Protein AF-A0A3M6W0C4-F1 (afdb_monomer)

Organism: Hortaea werneckii (NCBI:txid91943)

InterPro domains:
  IPR013906 Eukaryotic translation initiation factor 3 subunit J [MF_03009] (8-241)
  IPR013906 Eukaryotic translation initiation factor 3 subunit J [PF08597] (9-240)
  IPR013906 Eukaryotic translation initiation factor 3 subunit J [PTHR21681] (9-240)
  IPR023194 Eukaryotic translation initiation factor 3-like domain superfamily [G3DSA:1.10.246.60] (159-236)

Sequence (241 aa):
MAPSKAPTSWEEEESDSSEGSSPPAPAVAPRRRFEDEEEDEVLDDWENDEDSEEEREKAKKAADAKAKADAEAKANKKPKSQRIEDRIEENRRKKESLLEDDSEEEDEGTRRAKAKASEKESDLQHAEDLFAGIGINSNRGAKPVTVTDESDPTQAIDLSSLSVFKPQTPLQFQKLRETLVPLLTANSKKPQYALMMPELVKQLCKEMNSDQIKKVASTLTTLSNEKLKEEKSADKTNKKS

Solvent-accessible surface area (backbone atoms only — not comparable to full-atom values): 15593 Å² total; per-residue (Å²): 136,84,82,86,85,87,83,90,87,83,85,92,84,88,87,79,89,79,88,82,88,85,88,88,87,89,83,90,87,90,82,89,88,88,89,84,82,86,87,83,89,85,84,93,81,78,88,75,95,78,87,88,67,70,70,65,54,54,54,51,54,54,51,53,54,51,52,52,54,55,50,54,62,58,72,74,55,77,55,70,65,59,58,48,49,54,51,50,51,50,51,50,51,53,51,50,53,52,54,56,64,66,66,74,76,72,52,74,67,56,54,52,48,52,52,54,50,52,50,53,48,52,53,47,52,52,48,46,53,57,54,63,69,61,61,84,56,87,79,57,82,68,81,74,54,57,51,63,42,94,89,43,80,85,56,57,48,53,54,70,74,42,70,68,77,61,56,86,47,75,69,40,49,50,51,40,50,65,60,47,49,60,67,57,54,72,46,57,88,41,73,64,40,72,66,46,49,64,57,51,55,51,63,74,47,64,90,52,54,74,69,57,48,50,52,53,53,51,54,53,50,52,49,50,54,50,51,56,49,53,51,56,52,50,55,58,52,62,73,74,106

Foldseek 3Di:
DDDDDDDDDDDDDDDDDDDDDDDDDDDDDDDDDDDDDDDDDDDPPPPDPDDDDPVVVVVVVVVVVVVVVVVVVVVPDDDPVVVVVVVVVVVVVVVVVVVVVVPPDDDPVNVVVVVVVVVVVVVVVVVCVVVVVVDPPVPPDDDFPWDQDPVHNVPTDRPVPDPLVVDDDPVSVVVNCVVVVCVLCVCVVPPVSVVVVVVVVCVVCVPPDPVVVVVVVVVVVVVVVVVVVVVVVVVVVVVVD

Mean predicted aligned error: 23.21 Å

Secondary structure (DSSP, 8-state):
----------------------------------------------------SSHHHHHHHHHHHHHHHHHHHHHT---HHHHHHHHHHHHHHHHHHHHHHTTS---HHHHHHHHHHHHHHHHHHHHHHHHHHS---TT-SS---EEEETTEEEEEEEGGGSGGGS--SHHHHHHHHHHHHHHHHTTTTSHHHHHHHHHHHHHHHTTS-HHHHHHHHHHHHHHHHHHHHHHHHHHHHHTT-

Radius of gyration: 44.58 Å; Cα contacts (8 Å, |Δi|>4): 40; chains: 1; bounding box: 93×104×98 Å

pLDDT: mean 70.04, std 20.12, range [29.67, 97.44]

Structure (mmCIF, N/CA/C/O backbone):
data_AF-A0A3M6W0C4-F1
#
_entry.id   AF-A0A3M6W0C4-F1
#
loop_
_atom_site.group_PDB
_atom_site.id
_atom_site.type_symbol
_atom_site.label_atom_id
_atom_site.label_alt_id
_atom_site.label_comp_id
_atom_site.label_asym_id
_atom_site.label_entity_id
_atom_site.label_seq_id
_atom_site.pdbx_PDB_ins_code
_atom_site.Cartn_x
_atom_site.Cartn_y
_atom_site.Cartn_z
_atom_site.occupancy
_atom_site.B_iso_or_equiv
_atom_site.auth_seq_id
_atom_site.auth_comp_id
_atom_site.auth_asym_id
_atom_site.auth_atom_id
_atom_site.pdbx_PDB_model_num
ATOM 1 N N . MET A 1 1 ? -14.852 70.771 5.559 1.00 38.09 1 MET A N 1
ATOM 2 C CA . MET A 1 1 ? -15.127 70.693 7.005 1.00 38.09 1 MET A CA 1
ATOM 3 C C . MET A 1 1 ? -15.378 69.228 7.344 1.00 38.09 1 MET A C 1
ATOM 5 O O . MET A 1 1 ? -16.430 68.704 7.017 1.00 38.09 1 MET A O 1
ATOM 9 N N . ALA A 1 2 ? -14.350 68.545 7.853 1.00 47.53 2 ALA A N 1
ATOM 10 C CA . ALA A 1 2 ? -14.494 67.382 8.745 1.00 47.53 2 ALA A CA 1
ATOM 11 C C . ALA A 1 2 ? -14.926 67.922 10.150 1.00 47.53 2 ALA A C 1
ATOM 13 O O . ALA A 1 2 ? -14.982 69.157 10.242 1.00 47.53 2 ALA A O 1
ATOM 14 N N . PRO A 1 3 ? -15.157 67.140 11.242 1.00 53.00 3 PRO A N 1
ATOM 15 C CA . PRO A 1 3 ? -14.596 65.808 11.539 1.00 53.00 3 PRO A CA 1
ATOM 16 C C . PRO A 1 3 ? -15.423 64.837 12.441 1.00 53.00 3 PRO A C 1
ATOM 18 O O . PRO A 1 3 ? -16.510 65.146 12.911 1.00 53.00 3 PRO A O 1
ATOM 21 N N . SER A 1 4 ? -14.783 63.681 12.710 1.00 42.34 4 SER A N 1
ATOM 22 C CA . SER A 1 4 ? -14.664 62.924 13.989 1.00 42.34 4 SER A CA 1
ATOM 23 C C . SER A 1 4 ? -15.880 62.200 14.601 1.00 42.34 4 SER A C 1
ATOM 25 O O . SER A 1 4 ? -16.920 62.807 14.788 1.00 42.34 4 SER A O 1
ATOM 27 N N . LYS A 1 5 ? -15.845 60.875 14.848 1.00 45.50 5 LYS A N 1
ATOM 28 C CA . LYS A 1 5 ? -15.071 60.033 15.817 1.00 45.50 5 LYS A CA 1
ATOM 29 C C . LYS A 1 5 ? -15.872 59.812 17.123 1.00 45.50 5 LYS A C 1
ATOM 31 O O . LYS A 1 5 ? -16.331 60.773 17.722 1.00 45.50 5 LYS A O 1
ATOM 36 N N . ALA A 1 6 ? -16.059 58.536 17.491 1.00 51.94 6 ALA A N 1
ATOM 37 C CA . ALA A 1 6 ? -16.830 58.019 18.641 1.00 51.94 6 ALA A CA 1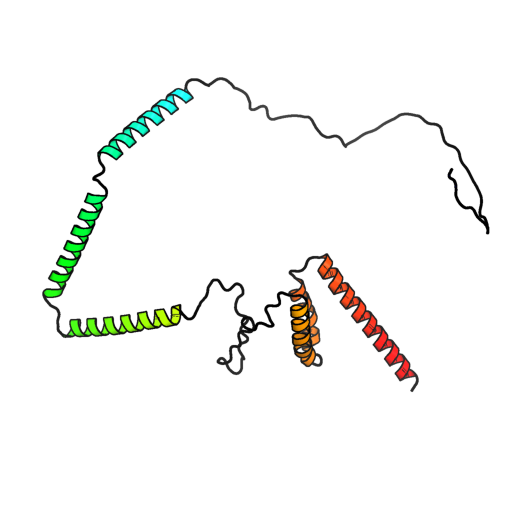
ATOM 38 C C . ALA A 1 6 ? -16.344 58.544 20.012 1.00 51.94 6 ALA A C 1
ATOM 40 O O . ALA A 1 6 ? -15.224 59.061 20.071 1.00 51.94 6 ALA A O 1
ATOM 41 N N . PRO A 1 7 ? -17.127 58.382 21.109 1.00 52.19 7 PRO A N 1
ATOM 42 C CA . PRO A 1 7 ? -16.770 57.339 22.099 1.00 52.19 7 PRO A CA 1
ATOM 43 C C . PRO A 1 7 ? -17.900 56.775 23.019 1.00 52.19 7 PRO A C 1
ATOM 45 O O . PRO A 1 7 ? -18.890 57.440 23.289 1.00 52.19 7 PRO A O 1
ATOM 48 N N . THR A 1 8 ? -17.637 55.562 23.537 1.00 42.94 8 THR A N 1
ATOM 49 C CA . THR A 1 8 ? -17.819 55.029 24.917 1.00 42.94 8 THR A CA 1
ATOM 50 C C . THR A 1 8 ? -19.173 55.074 25.665 1.00 42.94 8 THR A C 1
ATOM 52 O O . THR A 1 8 ? -19.745 56.137 25.876 1.00 42.94 8 THR A O 1
ATOM 55 N N . SER A 1 9 ? -19.603 53.917 26.197 1.00 34.12 9 SER A N 1
ATOM 56 C CA . SER A 1 9 ? -20.220 53.780 27.536 1.00 34.12 9 SER A CA 1
ATOM 57 C C . SER A 1 9 ? -20.309 52.298 27.948 1.00 34.12 9 SER A C 1
ATOM 59 O O . SER A 1 9 ? -20.707 51.491 27.104 1.00 34.12 9 SER A O 1
ATOM 61 N N . TRP A 1 10 ? -20.039 52.018 29.234 1.00 44.16 10 TRP A N 1
ATOM 62 C CA . TRP A 1 10 ? -20.142 50.752 30.002 1.00 44.16 10 TRP A CA 1
ATOM 63 C C . TRP A 1 10 ? -18.816 49.958 30.114 1.00 44.16 10 TRP A C 1
ATOM 65 O O . TRP A 1 10 ? -18.509 49.148 29.244 1.00 44.16 10 TRP A O 1
ATOM 75 N N . GLU A 1 11 ? -17.887 50.387 30.989 1.00 40.25 11 GLU A N 1
ATOM 76 C CA . GLU A 1 11 ? -17.719 49.988 32.426 1.00 40.25 11 GLU A CA 1
ATOM 77 C C . GLU A 1 11 ? -17.084 48.579 32.556 1.00 40.25 11 GLU A C 1
ATOM 79 O O . GLU A 1 11 ? -17.662 47.613 32.073 1.00 40.25 11 GLU A O 1
ATOM 84 N N . GLU A 1 12 ? -15.834 48.357 32.990 1.00 38.16 12 GLU A N 1
ATOM 85 C CA . GLU A 1 12 ? -15.079 48.775 34.199 1.00 38.16 12 GLU A CA 1
ATOM 86 C C . GLU A 1 12 ? -15.424 47.955 35.464 1.00 38.16 12 GLU A C 1
ATOM 88 O O . GLU A 1 12 ? -16.439 48.190 36.102 1.00 38.16 12 GLU A O 1
ATOM 93 N N . GLU A 1 13 ? -14.553 46.987 35.791 1.00 37.81 13 GLU A N 1
ATOM 94 C CA . GLU A 1 13 ? -14.168 46.528 37.147 1.00 37.81 13 GLU A CA 1
ATOM 95 C C . GLU A 1 13 ? -12.864 45.700 36.959 1.00 37.81 13 GLU A C 1
ATOM 97 O O . GLU A 1 13 ? -12.864 44.676 36.277 1.00 37.81 13 GLU A O 1
ATOM 102 N N . GLU A 1 14 ? -11.665 46.256 37.154 1.00 34.50 14 GLU A N 1
ATOM 103 C CA . GLU A 1 14 ? -10.941 46.494 38.418 1.00 34.50 14 GLU A CA 1
ATOM 104 C C . GLU A 1 14 ? -10.205 45.246 38.958 1.00 34.50 14 GLU A C 1
ATOM 106 O O . GLU A 1 14 ? -10.775 44.351 39.571 1.00 34.50 14 GLU A O 1
ATOM 111 N N . SER A 1 15 ? -8.885 45.215 38.746 1.00 29.67 15 SER A N 1
ATOM 112 C CA . SER A 1 15 ? -7.932 44.875 39.808 1.00 29.67 15 SER A CA 1
ATOM 113 C C . SER A 1 15 ? -6.609 45.570 39.505 1.00 29.67 15 SER A C 1
ATOM 115 O O . SER A 1 15 ? -5.882 45.226 38.573 1.00 29.67 15 SER A O 1
ATOM 117 N N . ASP A 1 16 ? -6.386 46.583 40.322 1.00 34.09 16 ASP A N 1
ATOM 118 C CA . ASP A 1 16 ? -5.333 47.581 40.360 1.00 34.09 16 ASP A CA 1
ATOM 119 C C . ASP A 1 16 ? -3.999 47.068 40.947 1.00 34.09 16 ASP A C 1
ATOM 121 O O . ASP A 1 16 ? -3.970 46.100 41.710 1.00 34.09 16 ASP A O 1
ATOM 125 N N . SER A 1 17 ? -2.942 47.832 40.640 1.00 35.22 17 SER A N 1
ATOM 126 C CA . SER A 1 17 ? -1.675 48.014 41.372 1.00 35.22 17 SER A CA 1
ATOM 127 C C . SER A 1 17 ? -0.606 46.902 41.355 1.00 35.22 17 SER A C 1
ATOM 129 O O . SER A 1 17 ? -0.876 45.738 41.622 1.00 35.22 17 SER A O 1
ATOM 131 N N . SER A 1 18 ? 0.683 47.188 41.128 1.00 33.16 18 SER A N 1
ATOM 132 C CA . SER A 1 18 ? 1.394 48.467 41.290 1.00 33.16 18 SER A CA 1
ATOM 133 C C . SER A 1 18 ? 2.672 48.582 40.438 1.00 33.16 18 SER A C 1
ATOM 135 O O . SER A 1 18 ? 3.450 47.636 40.291 1.00 33.16 18 SER A O 1
ATOM 137 N N . GLU A 1 19 ? 2.913 49.798 39.937 1.00 34.97 19 GLU A N 1
ATOM 138 C CA . GLU A 1 19 ? 4.225 50.357 39.586 1.00 34.97 19 GLU A CA 1
ATOM 139 C C . GLU A 1 19 ? 5.260 50.165 40.724 1.00 34.97 19 GLU A C 1
ATOM 141 O O . GLU A 1 19 ? 4.905 50.079 41.894 1.00 34.97 19 GLU A O 1
ATOM 146 N N . GLY A 1 20 ? 6.581 50.131 40.538 1.00 33.22 20 GLY A N 1
ATOM 147 C CA . GLY A 1 20 ? 7.456 50.455 39.420 1.00 33.22 20 GLY A CA 1
ATOM 148 C C . GLY A 1 20 ? 8.916 50.546 39.919 1.00 33.22 20 GLY A C 1
ATOM 149 O O . GLY A 1 20 ? 9.228 50.172 41.047 1.00 33.22 20 GLY A O 1
ATOM 150 N N . SER A 1 21 ? 9.775 51.140 39.084 1.00 32.78 21 SER A N 1
ATOM 151 C CA . SER A 1 21 ? 11.121 51.676 39.379 1.00 32.78 21 SER A CA 1
ATOM 152 C C . SER A 1 21 ? 12.354 50.758 39.218 1.00 32.78 21 SER A C 1
ATOM 154 O O . SER A 1 21 ? 12.588 49.806 39.951 1.00 32.78 21 SER A O 1
ATOM 156 N N . SER A 1 22 ? 13.209 51.150 38.268 1.00 37.94 22 SER A N 1
ATOM 157 C CA . SER A 1 22 ? 14.621 50.760 38.049 1.00 37.94 22 SER A CA 1
ATOM 158 C C . SER A 1 22 ? 15.533 51.938 38.484 1.00 37.94 22 SER A C 1
ATOM 160 O O . SER A 1 22 ? 14.978 53.028 38.654 1.00 37.94 22 SER A O 1
ATOM 162 N N . PRO A 1 23 ? 16.891 51.895 38.475 1.00 59.44 23 PRO A N 1
ATOM 163 C CA . PRO A 1 23 ? 17.920 50.886 38.822 1.00 59.44 23 PRO A CA 1
ATOM 164 C C . PRO A 1 23 ? 18.932 51.449 39.889 1.00 59.44 23 PRO A C 1
ATOM 166 O O . PRO A 1 23 ? 18.686 52.532 40.426 1.00 59.44 23 PRO A O 1
ATOM 169 N N . PRO A 1 24 ? 20.064 50.778 40.239 1.00 43.00 24 PRO A N 1
ATOM 170 C CA . PRO A 1 24 ? 21.354 51.111 39.585 1.00 43.00 24 PRO A CA 1
ATOM 171 C C . PRO A 1 24 ? 22.369 49.937 39.443 1.00 43.00 24 PRO A C 1
ATOM 173 O O . PRO A 1 24 ? 22.330 48.955 40.177 1.00 43.00 24 PRO A O 1
ATOM 176 N N . ALA A 1 25 ? 23.324 50.072 38.512 1.00 44.56 25 ALA A N 1
ATOM 177 C CA . ALA A 1 25 ? 24.571 49.277 38.392 1.00 44.56 25 ALA A CA 1
ATOM 178 C C . ALA A 1 25 ? 25.780 50.115 38.914 1.00 44.56 25 ALA A C 1
ATOM 180 O O . ALA A 1 25 ? 25.524 51.272 39.262 1.00 44.56 25 ALA A O 1
ATOM 181 N N . PRO A 1 26 ? 27.081 49.693 38.909 1.00 62.03 26 PRO A N 1
ATOM 182 C CA . PRO A 1 26 ? 27.733 48.415 38.525 1.00 62.03 26 PRO A CA 1
ATOM 183 C C . PRO A 1 26 ? 28.894 47.935 39.468 1.00 62.03 26 PRO A C 1
ATOM 185 O O . PRO A 1 26 ? 29.380 48.702 40.291 1.00 62.03 26 PRO A O 1
ATOM 188 N N . ALA A 1 27 ? 29.432 46.709 39.281 1.00 40.62 27 ALA A N 1
ATOM 189 C CA . ALA A 1 27 ? 30.844 46.356 39.586 1.00 40.62 27 ALA A CA 1
ATOM 190 C C . ALA A 1 27 ? 31.321 45.021 38.933 1.00 40.62 27 ALA A C 1
ATOM 192 O O . ALA A 1 27 ? 31.017 43.932 39.407 1.00 40.62 27 ALA A O 1
ATOM 193 N N . VAL A 1 28 ? 32.053 45.154 37.814 1.00 44.34 28 VAL A N 1
ATOM 194 C CA . VAL A 1 28 ? 33.315 44.488 37.361 1.00 44.34 28 VAL A CA 1
ATOM 195 C C . VAL A 1 28 ? 33.943 43.487 38.373 1.00 44.34 28 VAL A C 1
ATOM 197 O O . VAL A 1 28 ? 34.086 43.861 39.528 1.00 44.34 28 VAL A O 1
ATOM 200 N N . ALA A 1 29 ? 34.470 42.274 38.106 1.00 47.44 29 ALA A N 1
ATOM 201 C CA . ALA A 1 29 ? 34.779 41.397 36.950 1.00 47.44 29 ALA A CA 1
ATOM 202 C C . ALA A 1 29 ? 35.344 40.036 37.513 1.00 47.44 29 ALA A C 1
ATOM 204 O O . ALA A 1 29 ? 35.228 39.814 38.716 1.00 47.44 29 ALA A O 1
ATOM 205 N N . PRO A 1 30 ? 36.145 39.205 36.798 1.00 60.41 30 PRO A N 1
ATOM 206 C CA . PRO A 1 30 ? 35.871 38.360 35.618 1.00 60.41 30 PRO A CA 1
ATOM 207 C C . PRO A 1 30 ? 36.283 36.868 35.798 1.00 60.41 30 PRO A C 1
ATOM 209 O O . PRO A 1 30 ? 37.038 36.544 36.714 1.00 60.41 30 PRO A O 1
ATOM 212 N N . ARG A 1 31 ? 35.890 35.995 34.840 1.00 46.16 31 ARG A N 1
ATOM 213 C CA . ARG A 1 31 ? 36.673 34.888 34.192 1.00 46.16 31 ARG A CA 1
ATOM 214 C C . ARG A 1 31 ? 35.722 33.972 33.368 1.00 46.16 31 ARG A C 1
ATOM 216 O O . ARG A 1 31 ? 34.912 33.291 33.975 1.00 46.16 31 ARG A O 1
ATOM 223 N N . ARG A 1 32 ? 35.601 34.103 32.026 1.00 49.00 32 ARG A N 1
ATOM 224 C CA . ARG A 1 32 ? 36.424 33.541 30.900 1.00 49.00 32 ARG A CA 1
ATOM 225 C C . ARG A 1 32 ? 36.294 32.000 30.785 1.00 49.00 32 ARG A C 1
ATOM 227 O O . ARG A 1 32 ? 36.562 31.357 31.787 1.00 49.00 32 ARG A O 1
ATOM 234 N N . ARG A 1 33 ? 35.977 31.310 29.668 1.00 40.97 33 ARG A N 1
ATOM 235 C CA . ARG A 1 33 ? 35.937 31.500 28.183 1.00 40.97 33 ARG A CA 1
ATOM 236 C C . ARG A 1 33 ? 35.022 30.376 27.584 1.00 40.97 33 ARG A C 1
ATOM 238 O O . ARG A 1 33 ? 34.751 29.446 28.333 1.00 40.97 33 ARG A O 1
ATOM 245 N N . PHE A 1 34 ? 34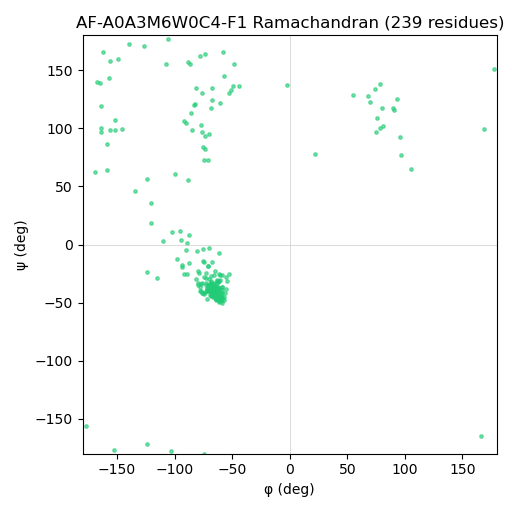.502 30.316 26.349 1.00 37.50 34 PHE A N 1
ATOM 246 C CA . PHE A 1 34 ? 35.030 30.554 24.992 1.00 37.50 34 PHE A CA 1
ATOM 247 C C . PHE A 1 34 ? 33.844 30.719 24.015 1.00 37.50 34 PHE A C 1
ATOM 249 O O . PHE A 1 34 ? 33.074 29.779 23.850 1.00 37.50 34 PHE A O 1
ATOM 256 N N . GLU A 1 35 ? 33.738 31.872 23.363 1.00 42.66 35 GLU A N 1
ATOM 257 C CA . GLU A 1 35 ? 33.010 32.078 22.106 1.00 42.66 35 GLU A CA 1
ATOM 258 C C . GLU A 1 35 ? 33.669 33.305 21.474 1.00 42.66 35 GLU A C 1
ATOM 260 O O . GLU A 1 35 ? 33.482 34.414 21.969 1.00 42.66 35 GLU A O 1
ATOM 265 N N . ASP A 1 36 ? 34.584 33.070 20.536 1.00 36.22 36 ASP A N 1
ATOM 266 C CA . ASP A 1 36 ? 34.922 34.009 19.467 1.00 36.22 36 ASP A CA 1
ATOM 267 C C . ASP A 1 36 ? 35.706 33.260 18.389 1.00 36.22 36 ASP A C 1
ATOM 269 O O . ASP A 1 36 ? 36.519 32.378 18.679 1.00 36.22 36 ASP A O 1
ATOM 273 N N . GLU A 1 37 ? 35.355 33.591 17.165 1.00 45.09 37 GLU A N 1
ATOM 274 C CA . GLU A 1 37 ? 35.812 33.048 15.901 1.00 45.09 37 GLU A CA 1
ATOM 275 C C . GLU A 1 37 ? 37.067 33.821 15.448 1.00 45.09 37 GLU A C 1
ATOM 277 O O . GLU A 1 37 ? 37.258 34.970 15.829 1.00 45.09 37 GLU A O 1
ATOM 282 N N . GLU A 1 38 ? 37.869 33.174 14.602 1.00 44.88 38 GLU A N 1
ATOM 283 C CA . GLU A 1 38 ? 38.997 33.717 13.822 1.00 44.88 38 GLU A CA 1
ATOM 284 C C . GLU A 1 38 ? 40.363 33.966 14.506 1.00 44.88 38 GLU A C 1
ATOM 286 O O . GLU A 1 38 ? 40.483 34.480 15.612 1.00 44.88 38 GLU A O 1
ATOM 291 N N . GLU A 1 39 ? 41.393 33.582 13.734 1.00 41.16 39 GLU A N 1
ATOM 292 C CA . GLU A 1 39 ? 42.842 33.794 13.900 1.00 41.16 39 GLU A CA 1
ATOM 293 C C . GLU A 1 39 ? 43.552 32.934 14.969 1.00 41.16 39 GLU A C 1
ATOM 295 O O . GLU A 1 39 ? 43.567 33.231 16.160 1.00 41.16 39 GLU A O 1
ATOM 300 N N . ASP A 1 40 ? 44.175 31.821 14.554 1.00 40.00 40 ASP A N 1
ATOM 301 C CA . ASP A 1 40 ? 45.556 31.877 14.048 1.00 40.00 40 ASP A CA 1
ATOM 302 C C . ASP A 1 40 ? 46.139 30.493 13.679 1.00 40.00 40 ASP A C 1
ATOM 304 O O . ASP A 1 40 ? 45.853 29.468 14.299 1.00 40.00 40 ASP A O 1
ATOM 308 N N . GLU A 1 41 ? 47.052 30.554 12.707 1.00 42.03 41 GLU A N 1
ATOM 309 C CA . GLU A 1 41 ? 48.295 29.775 12.619 1.00 42.03 41 GLU A CA 1
ATOM 310 C C . GLU A 1 41 ? 48.369 28.386 11.920 1.00 42.03 41 GLU A C 1
ATOM 312 O O . GLU A 1 41 ? 47.902 27.348 12.386 1.00 42.03 41 GLU A O 1
ATOM 317 N N . VAL A 1 42 ? 49.201 28.412 10.863 1.00 43.44 42 VAL A N 1
ATOM 318 C CA . VAL A 1 42 ? 50.109 27.375 10.325 1.00 43.44 42 VAL A CA 1
ATOM 319 C C . VAL A 1 42 ? 49.613 26.492 9.168 1.00 43.44 42 VAL A C 1
ATOM 321 O O . VAL A 1 42 ? 49.179 25.358 9.357 1.00 43.44 42 VAL A O 1
ATOM 324 N N . LEU A 1 43 ? 49.905 26.934 7.937 1.00 38.47 43 LEU A N 1
ATOM 325 C CA . LEU A 1 43 ? 50.903 26.209 7.139 1.00 38.47 43 LEU A CA 1
ATOM 326 C C . LEU A 1 43 ? 51.707 27.171 6.251 1.00 38.47 43 LEU A C 1
ATOM 328 O O . LEU A 1 43 ? 51.272 27.606 5.188 1.00 38.47 43 LEU A O 1
ATOM 332 N N . ASP A 1 44 ? 52.892 27.480 6.756 1.00 48.56 44 ASP A N 1
ATOM 333 C CA . ASP A 1 44 ? 54.024 28.080 6.065 1.00 48.56 44 ASP A CA 1
ATOM 334 C C . ASP A 1 44 ? 54.669 27.018 5.145 1.00 48.56 44 ASP A C 1
ATOM 336 O O . ASP A 1 44 ? 55.594 26.316 5.542 1.00 48.56 44 ASP A O 1
ATOM 340 N N . ASP A 1 45 ? 54.104 26.827 3.947 1.00 47.84 45 ASP A N 1
ATOM 341 C CA . ASP A 1 45 ? 54.722 26.082 2.827 1.00 47.84 45 ASP A CA 1
ATOM 342 C C . ASP A 1 45 ? 54.559 26.878 1.518 1.00 47.84 45 ASP A C 1
ATOM 344 O O . ASP A 1 45 ? 54.111 26.388 0.483 1.00 47.84 45 ASP A O 1
ATOM 348 N N . TRP A 1 46 ? 54.851 28.176 1.616 1.00 55.28 46 TRP A N 1
ATOM 349 C CA . TRP A 1 46 ? 55.011 29.107 0.495 1.00 55.28 46 TRP A CA 1
ATOM 350 C C . TRP A 1 46 ? 56.425 29.713 0.517 1.00 55.28 46 TRP A C 1
ATOM 352 O O . TRP A 1 46 ? 56.634 30.873 0.162 1.00 55.28 46 TRP A O 1
ATOM 362 N N . GLU A 1 47 ? 57.426 28.919 0.917 1.00 45.97 47 GLU A N 1
ATOM 363 C CA . GLU A 1 47 ? 58.798 29.194 0.499 1.00 45.97 47 GLU A CA 1
ATOM 364 C C . GLU A 1 47 ? 58.909 28.936 -1.013 1.00 45.97 47 GLU A C 1
ATOM 366 O O . GLU A 1 47 ? 58.797 27.806 -1.486 1.00 45.97 47 GLU A O 1
ATOM 371 N N . ASN A 1 48 ? 59.219 30.016 -1.734 1.00 38.78 48 ASN A N 1
ATOM 372 C CA . ASN A 1 48 ? 59.879 30.058 -3.041 1.00 38.78 48 ASN A CA 1
ATOM 373 C C . ASN A 1 48 ? 59.014 30.371 -4.276 1.00 38.78 48 ASN A C 1
ATOM 375 O O . ASN A 1 48 ? 58.908 29.604 -5.233 1.00 38.78 48 ASN A O 1
ATOM 379 N N . ASP A 1 49 ? 58.488 31.593 -4.280 1.00 47.22 49 ASP A N 1
ATOM 380 C CA . ASP A 1 49 ? 58.157 32.362 -5.480 1.00 47.22 49 ASP A CA 1
ATOM 381 C C . ASP A 1 49 ? 59.450 32.834 -6.189 1.00 47.22 49 ASP A C 1
ATOM 383 O O . ASP A 1 49 ? 59.823 34.002 -6.100 1.00 47.22 49 ASP A O 1
ATOM 387 N N . GLU A 1 50 ? 60.177 31.918 -6.850 1.00 42.66 50 GLU A N 1
ATOM 388 C CA . GLU A 1 50 ? 61.283 32.284 -7.757 1.00 42.66 50 GLU A CA 1
ATOM 389 C C . GLU A 1 50 ? 61.639 31.180 -8.785 1.00 42.66 50 GLU A C 1
ATOM 391 O O . GLU A 1 50 ? 62.742 30.644 -8.771 1.00 42.66 50 GLU A O 1
ATOM 396 N N . ASP A 1 51 ? 60.729 30.823 -9.710 1.00 45.09 51 ASP A N 1
ATOM 397 C CA . ASP A 1 51 ? 61.134 30.209 -10.999 1.00 45.09 51 ASP A CA 1
ATOM 398 C C . ASP A 1 51 ? 60.054 30.343 -12.104 1.00 45.09 51 ASP A C 1
ATOM 400 O O . ASP A 1 51 ? 59.191 29.483 -12.287 1.00 45.09 51 ASP A O 1
ATOM 404 N N . SER A 1 52 ? 60.054 31.460 -12.845 1.00 53.53 52 SER A N 1
ATOM 405 C CA . SER A 1 52 ? 59.021 31.784 -13.856 1.00 53.53 52 SER A CA 1
ATOM 406 C C . SER A 1 52 ? 59.553 31.983 -15.290 1.00 53.53 52 SER A C 1
ATOM 408 O O . SER A 1 52 ? 58.830 32.527 -16.135 1.00 53.53 52 SER A O 1
ATOM 410 N N . GLU A 1 53 ? 60.757 31.521 -15.643 1.00 50.09 53 GLU A N 1
ATOM 411 C CA . GLU A 1 53 ? 61.274 31.726 -17.015 1.00 50.09 53 GLU A CA 1
ATOM 412 C C . GLU A 1 53 ? 61.692 30.460 -17.784 1.00 50.09 53 GLU A C 1
ATOM 414 O O . GLU A 1 53 ? 61.567 30.443 -19.011 1.00 50.09 53 GLU A O 1
ATOM 419 N N . GLU A 1 54 ? 62.032 29.341 -17.132 1.00 54.72 54 GLU A N 1
ATOM 420 C CA . GLU A 1 54 ? 62.482 28.133 -17.855 1.00 54.72 54 GLU A CA 1
ATOM 421 C C . GLU A 1 54 ? 61.365 27.123 -18.210 1.00 54.72 54 GLU A C 1
ATOM 423 O O . GLU A 1 54 ? 61.456 26.400 -19.212 1.00 54.72 54 GLU A O 1
ATOM 428 N N . GLU A 1 55 ? 60.255 27.103 -17.469 1.00 52.81 55 GLU A N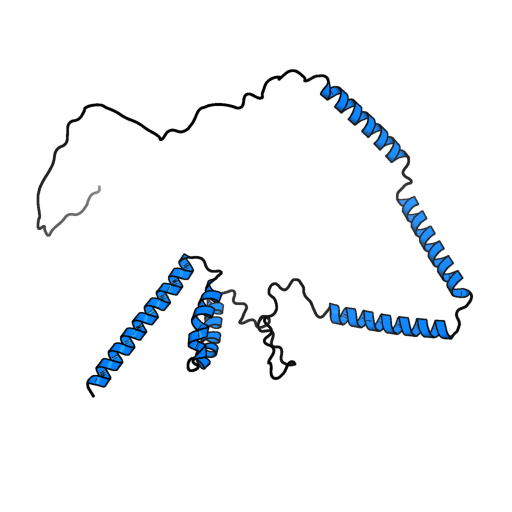 1
ATOM 429 C CA . GLU A 1 55 ? 59.108 26.206 -17.718 1.00 52.81 55 GLU A CA 1
ATOM 430 C C . GLU A 1 55 ? 58.265 26.638 -18.940 1.00 52.81 55 GLU A C 1
ATOM 432 O O . GLU A 1 55 ? 57.689 25.811 -19.660 1.00 52.81 55 GLU A O 1
ATOM 437 N N . ARG A 1 56 ? 58.248 27.938 -19.274 1.00 52.69 56 ARG A N 1
ATOM 438 C CA . ARG A 1 56 ? 57.469 28.468 -20.412 1.00 52.69 56 ARG A CA 1
ATOM 439 C C . ARG A 1 56 ? 58.142 28.224 -21.768 1.00 52.69 56 ARG A C 1
ATOM 441 O O . ARG A 1 56 ? 57.452 28.152 -22.789 1.00 52.69 56 ARG A O 1
ATOM 448 N N . GLU A 1 57 ? 59.465 28.057 -21.800 1.00 54.75 57 GLU A N 1
ATOM 449 C CA . GLU A 1 57 ? 60.206 27.703 -23.018 1.00 54.75 57 GLU A CA 1
ATOM 450 C C . GLU A 1 57 ? 60.073 26.218 -23.387 1.00 54.75 57 GLU A C 1
ATOM 452 O O . GLU A 1 57 ? 59.885 25.886 -24.565 1.00 54.75 57 GLU A O 1
ATOM 457 N N . LYS A 1 58 ? 60.109 25.311 -22.402 1.00 58.12 58 LYS A N 1
ATOM 458 C CA . LYS A 1 58 ? 59.936 23.866 -22.637 1.00 58.12 58 LYS A CA 1
ATOM 459 C C . LYS A 1 58 ? 58.512 23.534 -23.100 1.00 58.12 58 LYS A C 1
ATOM 461 O O . LYS A 1 58 ? 58.345 22.736 -24.026 1.00 58.12 58 LYS A O 1
ATOM 466 N N . ALA A 1 59 ? 57.501 24.230 -22.575 1.00 58.41 59 ALA A N 1
ATOM 467 C CA . ALA A 1 59 ? 56.114 24.092 -23.024 1.00 58.41 59 ALA A CA 1
ATOM 468 C C . ALA A 1 59 ? 55.898 24.555 -24.483 1.00 58.41 59 ALA A C 1
ATOM 470 O O . ALA A 1 59 ? 55.168 23.911 -25.240 1.00 58.41 59 ALA A O 1
ATOM 471 N N . LYS A 1 60 ? 56.575 25.625 -24.927 1.00 59.81 60 LYS A N 1
ATOM 472 C CA . LYS A 1 60 ? 56.487 26.108 -26.320 1.00 59.81 60 LYS A CA 1
ATOM 473 C C . LYS A 1 60 ? 57.198 25.182 -27.313 1.00 59.81 60 LYS A C 1
ATOM 475 O O . LYS A 1 60 ? 56.673 24.953 -28.402 1.00 59.81 60 LYS A O 1
ATOM 480 N N . LYS A 1 61 ? 58.339 24.589 -26.938 1.00 60.22 61 LYS A N 1
ATOM 481 C CA . LYS A 1 61 ? 59.057 23.611 -27.783 1.00 60.22 61 LYS A CA 1
ATOM 482 C C . LYS A 1 61 ? 58.308 22.276 -27.905 1.00 60.22 61 LYS A C 1
ATOM 484 O O . LYS A 1 61 ? 58.292 21.690 -28.986 1.00 60.22 61 LYS A O 1
ATOM 489 N N . ALA A 1 62 ? 57.616 21.831 -26.853 1.00 56.75 62 ALA A N 1
ATOM 490 C CA . ALA A 1 62 ? 56.762 20.639 -26.910 1.00 56.75 62 ALA A CA 1
ATOM 491 C C . ALA A 1 62 ? 55.493 20.852 -27.762 1.00 56.75 62 ALA A C 1
ATOM 493 O O . ALA A 1 62 ? 55.061 19.942 -28.473 1.00 56.75 62 ALA A O 1
ATOM 494 N N . ALA A 1 63 ? 54.922 22.062 -27.746 1.00 58.94 63 ALA A N 1
ATOM 495 C CA . ALA A 1 63 ? 53.774 22.411 -28.582 1.00 58.94 63 ALA A CA 1
ATOM 496 C C . ALA A 1 63 ? 54.136 22.502 -30.078 1.00 58.94 63 ALA A C 1
ATOM 498 O O . ALA A 1 63 ? 53.384 22.000 -30.915 1.00 58.94 63 ALA A O 1
ATOM 499 N N . ASP A 1 64 ? 55.300 23.065 -30.422 1.00 58.53 64 ASP A N 1
ATOM 500 C CA . ASP A 1 64 ? 55.740 23.194 -31.822 1.00 58.53 64 ASP A CA 1
ATOM 501 C C . ASP A 1 64 ? 56.163 21.842 -32.438 1.00 58.53 64 ASP A C 1
ATOM 503 O O . ASP A 1 64 ? 55.896 21.566 -33.609 1.00 58.53 64 ASP A O 1
ATOM 507 N N . ALA A 1 65 ? 56.731 20.933 -31.635 1.00 58.81 65 ALA A N 1
ATOM 508 C CA . ALA A 1 65 ? 57.035 19.567 -32.071 1.00 58.81 65 ALA A CA 1
ATOM 509 C C . ALA A 1 65 ? 55.763 18.742 -32.345 1.00 58.81 65 ALA A C 1
ATOM 511 O O . ALA A 1 65 ? 55.692 18.008 -33.333 1.00 58.81 65 ALA A O 1
ATOM 512 N N . LYS A 1 66 ? 54.721 18.904 -31.518 1.00 60.22 66 LYS A N 1
ATOM 513 C CA . LYS A 1 66 ? 53.429 18.233 -31.723 1.00 60.22 66 LYS A CA 1
ATOM 514 C C . LYS A 1 66 ? 52.678 18.802 -32.932 1.00 60.22 66 LYS A C 1
ATOM 516 O O . LYS A 1 66 ? 52.084 18.043 -33.691 1.00 60.22 66 LYS A O 1
ATOM 521 N N . ALA A 1 67 ? 52.785 20.110 -33.175 1.00 59.66 67 ALA A N 1
ATOM 522 C CA . ALA A 1 67 ? 52.194 20.759 -34.344 1.00 59.66 67 ALA A CA 1
ATOM 523 C C . ALA A 1 67 ? 52.840 20.313 -35.671 1.00 59.66 67 ALA A C 1
ATOM 525 O O . ALA A 1 67 ? 52.128 20.115 -36.657 1.00 59.66 67 ALA A O 1
ATOM 526 N N . LYS A 1 68 ? 54.161 20.089 -35.697 1.00 60.22 68 LYS A N 1
ATOM 527 C CA . LYS A 1 68 ? 54.861 19.557 -36.882 1.00 60.22 68 LYS A CA 1
ATOM 528 C C . LYS A 1 68 ? 54.547 18.078 -37.130 1.00 60.22 68 LYS A C 1
ATOM 530 O O . LYS A 1 68 ? 54.287 17.705 -38.272 1.00 60.22 68 LYS A O 1
ATOM 535 N N . ALA A 1 69 ? 54.429 17.269 -36.075 1.00 57.81 69 ALA A N 1
ATOM 536 C CA . ALA A 1 69 ? 54.007 15.870 -36.189 1.00 57.81 69 ALA A CA 1
ATOM 537 C C . ALA A 1 69 ? 52.550 15.720 -36.685 1.00 57.81 69 ALA A C 1
ATOM 539 O O . ALA A 1 69 ? 52.254 14.863 -37.519 1.00 57.81 69 ALA A O 1
ATOM 540 N N . ASP A 1 70 ? 51.636 16.589 -36.240 1.00 55.47 70 ASP A N 1
ATOM 541 C CA . ASP A 1 70 ? 50.246 16.603 -36.717 1.00 55.47 70 ASP A CA 1
ATOM 542 C C . ASP A 1 70 ? 50.097 17.151 -38.149 1.00 55.47 70 ASP A C 1
ATOM 544 O O . ASP A 1 70 ? 49.130 16.814 -38.842 1.00 55.47 70 ASP A O 1
ATOM 548 N N . ALA A 1 71 ? 51.038 17.976 -38.621 1.00 57.16 71 ALA A N 1
ATOM 549 C CA . ALA A 1 71 ? 51.073 18.459 -40.001 1.00 57.16 71 ALA A CA 1
ATOM 550 C C . ALA A 1 71 ? 51.540 17.361 -40.975 1.00 57.16 71 ALA A C 1
ATOM 552 O O . ALA A 1 71 ? 50.899 17.137 -42.005 1.00 57.16 71 ALA A O 1
ATOM 553 N N . GLU A 1 72 ? 52.572 16.596 -40.613 1.00 55.25 72 GLU A N 1
ATOM 554 C CA . GLU A 1 72 ? 53.045 15.453 -41.409 1.00 55.25 72 GLU A CA 1
ATOM 555 C C . GLU A 1 72 ? 52.035 14.288 -41.412 1.00 55.25 72 GLU A C 1
ATOM 557 O O . GLU A 1 72 ? 51.802 13.655 -42.447 1.00 55.25 72 GLU A O 1
ATOM 562 N N . ALA A 1 73 ? 51.317 14.065 -40.304 1.00 55.69 73 ALA A N 1
ATOM 563 C CA . ALA A 1 73 ? 50.249 13.062 -40.221 1.00 55.69 73 ALA A CA 1
ATOM 564 C C . ALA A 1 73 ? 48.980 13.429 -41.020 1.00 55.69 73 ALA A C 1
ATOM 566 O O . ALA A 1 73 ? 48.151 12.558 -41.311 1.00 55.69 73 ALA A O 1
ATOM 567 N N . LYS A 1 74 ? 48.795 14.706 -41.374 1.00 58.03 74 LYS A N 1
ATOM 568 C CA . LYS A 1 74 ? 47.704 15.170 -42.250 1.00 58.03 74 LYS A CA 1
ATOM 569 C C . LYS A 1 74 ? 48.094 15.148 -43.728 1.00 58.03 74 LYS A C 1
ATOM 571 O O . LYS A 1 74 ? 47.205 14.961 -44.554 1.00 58.03 74 LYS A O 1
ATOM 576 N N . ALA A 1 75 ? 49.383 15.249 -44.053 1.00 55.88 75 ALA A N 1
ATOM 577 C CA . ALA A 1 75 ? 49.884 15.153 -45.425 1.00 55.88 75 ALA A CA 1
ATOM 578 C C . ALA A 1 75 ? 49.847 13.715 -45.990 1.00 55.88 75 ALA A C 1
ATOM 580 O O . ALA A 1 75 ? 49.637 13.536 -47.184 1.00 55.88 75 ALA A O 1
ATOM 581 N N . ASN A 1 76 ? 49.959 12.685 -45.139 1.00 57.41 76 ASN A N 1
ATOM 582 C CA . ASN A 1 76 ? 49.997 11.271 -45.556 1.00 57.41 76 ASN A CA 1
ATOM 583 C C . ASN A 1 76 ? 48.645 10.523 -45.515 1.00 57.41 76 ASN A C 1
ATOM 585 O O . ASN A 1 76 ? 48.598 9.296 -45.636 1.00 57.41 76 ASN A O 1
ATOM 589 N N . LYS A 1 77 ? 47.512 11.217 -45.348 1.00 63.91 77 LYS A N 1
ATOM 590 C CA . LYS A 1 77 ? 46.187 10.572 -45.345 1.00 63.91 77 LYS A CA 1
ATOM 591 C C . LYS A 1 77 ? 45.592 10.572 -46.752 1.00 63.91 77 LYS A C 1
ATOM 593 O O . LYS A 1 77 ? 45.090 11.596 -47.205 1.00 63.91 77 LYS A O 1
ATOM 598 N N . LYS A 1 78 ? 45.573 9.397 -47.400 1.00 65.19 78 LYS A N 1
ATOM 599 C CA . LYS A 1 78 ? 44.741 9.137 -48.592 1.00 65.19 78 LYS A CA 1
ATOM 600 C C . LYS A 1 78 ? 43.325 9.712 -48.374 1.00 65.19 78 LYS A C 1
ATOM 602 O O . LYS A 1 78 ? 42.785 9.544 -47.269 1.00 65.19 78 LYS A O 1
ATOM 607 N N . PRO A 1 79 ? 42.720 10.389 -49.370 1.00 74.81 79 PRO A N 1
ATOM 608 C CA . PRO A 1 79 ? 41.413 11.020 -49.221 1.00 74.81 79 PRO A CA 1
ATOM 609 C C . PRO A 1 79 ? 40.359 9.989 -48.804 1.00 74.81 79 PRO A C 1
ATOM 611 O O . PRO A 1 79 ? 40.407 8.823 -49.198 1.00 74.81 79 PRO A O 1
ATOM 614 N N . LYS A 1 80 ? 39.395 10.414 -47.977 1.00 63.12 80 LYS A N 1
ATOM 615 C CA . LYS A 1 80 ? 38.355 9.531 -47.417 1.00 63.12 80 LYS A CA 1
ATOM 616 C C . LYS A 1 80 ? 37.584 8.764 -48.501 1.00 63.12 80 LYS A C 1
ATOM 618 O O . LYS A 1 80 ? 37.193 7.635 -48.243 1.00 63.12 80 LYS A O 1
ATOM 623 N N . SER A 1 81 ? 37.421 9.344 -49.691 1.00 68.88 81 SER A N 1
ATOM 624 C CA . SER A 1 81 ? 36.804 8.698 -50.856 1.00 68.88 81 SER A CA 1
ATOM 625 C C . SER A 1 81 ? 37.569 7.455 -51.314 1.00 68.88 81 SER A C 1
ATOM 627 O O . SER A 1 81 ? 36.972 6.391 -51.399 1.00 68.88 81 SER A O 1
ATOM 629 N N . GLN A 1 82 ? 38.890 7.546 -51.485 1.00 75.12 82 GLN A N 1
ATOM 630 C CA . GLN A 1 82 ? 39.722 6.406 -51.895 1.00 75.12 82 GLN A CA 1
ATOM 631 C C . GLN A 1 82 ? 39.711 5.283 -50.851 1.00 75.12 82 GLN A C 1
ATOM 633 O O . GLN A 1 82 ? 39.660 4.116 -51.200 1.00 75.12 82 GLN A O 1
ATOM 638 N N . ARG A 1 83 ? 39.663 5.615 -49.552 1.00 71.56 83 ARG A N 1
ATOM 639 C CA . ARG A 1 83 ? 39.556 4.598 -48.485 1.00 71.56 83 ARG A CA 1
ATOM 640 C C . ARG A 1 83 ? 38.211 3.871 -48.473 1.00 71.56 83 ARG A C 1
ATOM 642 O O . ARG A 1 83 ? 38.143 2.733 -48.019 1.00 71.56 83 ARG A O 1
ATOM 649 N N . ILE A 1 84 ? 37.138 4.549 -48.876 1.00 72.94 84 ILE A N 1
ATOM 650 C CA . ILE A 1 84 ? 35.802 3.954 -48.971 1.00 72.94 84 ILE A CA 1
ATOM 651 C C . ILE A 1 84 ? 35.735 3.062 -50.210 1.00 72.94 84 ILE A C 1
ATOM 653 O O . ILE A 1 84 ? 35.231 1.951 -50.116 1.00 72.94 84 ILE A O 1
ATOM 657 N N . GLU A 1 85 ? 36.294 3.513 -51.329 1.00 79.44 85 GLU A N 1
ATOM 658 C CA . GLU A 1 85 ? 36.331 2.763 -52.583 1.00 79.44 85 GLU A CA 1
ATOM 659 C C . GLU A 1 85 ? 37.207 1.509 -52.472 1.00 79.44 85 GLU A C 1
ATOM 661 O O . GLU A 1 85 ? 36.721 0.423 -52.767 1.00 79.44 85 GLU A O 1
ATOM 666 N N . ASP A 1 86 ? 38.405 1.615 -51.882 1.00 75.94 86 ASP A N 1
ATOM 667 C CA . ASP A 1 86 ? 39.267 0.465 -51.566 1.00 75.94 86 ASP A CA 1
ATOM 668 C C . ASP A 1 86 ? 38.530 -0.565 -50.689 1.00 75.94 86 ASP A C 1
ATOM 670 O O . ASP A 1 86 ? 38.605 -1.769 -50.924 1.00 75.94 86 ASP A O 1
ATOM 674 N N . ARG A 1 87 ? 37.760 -0.098 -49.695 1.00 80.69 87 ARG A N 1
ATOM 675 C CA . ARG A 1 87 ? 36.985 -0.973 -48.803 1.00 80.69 87 ARG A CA 1
ATOM 676 C C . ARG A 1 87 ? 35.789 -1.617 -49.503 1.00 80.69 87 ARG A C 1
ATOM 678 O O . ARG A 1 87 ? 35.437 -2.745 -49.168 1.00 80.69 87 ARG A O 1
ATOM 685 N N . ILE A 1 88 ? 35.136 -0.916 -50.428 1.00 82.50 88 ILE A N 1
ATOM 686 C CA . ILE A 1 88 ? 34.029 -1.460 -51.228 1.00 82.50 88 ILE A CA 1
ATOM 687 C C . ILE A 1 88 ? 34.562 -2.509 -52.208 1.00 82.50 88 ILE A C 1
ATOM 689 O O . ILE A 1 88 ? 33.973 -3.582 -52.320 1.00 82.50 88 ILE A O 1
ATOM 693 N N . GLU A 1 89 ? 35.685 -2.225 -52.861 1.00 85.56 89 GLU A N 1
ATOM 694 C CA . GLU A 1 89 ? 36.374 -3.118 -53.791 1.00 85.56 89 GLU A CA 1
ATOM 695 C C . GLU A 1 89 ? 36.860 -4.390 -53.080 1.00 85.56 89 GLU A C 1
ATOM 697 O O . GLU A 1 89 ? 36.623 -5.499 -53.552 1.00 85.56 89 GLU A O 1
ATOM 702 N N . GLU A 1 90 ? 37.444 -4.252 -51.886 1.00 82.75 90 GLU A N 1
ATOM 703 C CA . GLU A 1 90 ? 37.854 -5.380 -51.045 1.00 82.75 90 GLU A CA 1
ATOM 704 C C . GLU A 1 90 ? 36.656 -6.239 -50.614 1.00 82.75 90 GLU A C 1
ATOM 706 O O . GLU A 1 90 ? 36.708 -7.467 -50.696 1.00 82.75 90 GLU A O 1
ATOM 711 N N . ASN A 1 91 ? 35.540 -5.616 -50.216 1.00 80.56 91 ASN A N 1
ATOM 712 C CA . ASN A 1 91 ? 34.319 -6.347 -49.867 1.00 80.56 91 ASN A CA 1
ATOM 713 C C . ASN A 1 91 ? 33.699 -7.048 -51.082 1.00 80.56 91 ASN A C 1
ATOM 715 O O . ASN A 1 91 ? 33.194 -8.163 -50.954 1.00 80.56 91 ASN A O 1
ATOM 719 N N . ARG A 1 92 ? 33.739 -6.413 -52.260 1.00 83.19 92 ARG A N 1
ATOM 720 C CA . ARG A 1 92 ? 33.265 -7.007 -53.513 1.00 83.19 92 ARG A CA 1
ATOM 721 C C . ARG A 1 92 ? 34.115 -8.214 -53.884 1.00 83.19 92 ARG A C 1
ATOM 723 O O . ARG A 1 92 ? 33.552 -9.277 -54.110 1.00 83.19 92 ARG A O 1
ATOM 730 N N . ARG A 1 93 ? 35.441 -8.080 -53.839 1.00 82.00 93 ARG A N 1
ATOM 731 C CA . ARG A 1 93 ? 36.380 -9.173 -54.106 1.00 82.00 93 ARG A CA 1
ATOM 732 C C . ARG A 1 93 ? 36.217 -10.324 -53.117 1.00 82.00 93 ARG A C 1
ATOM 734 O O . ARG A 1 93 ? 36.259 -11.476 -53.520 1.00 82.00 93 ARG A O 1
ATOM 741 N N . LYS A 1 94 ? 35.985 -10.028 -51.835 1.00 79.44 94 LYS A N 1
ATOM 742 C CA . LYS A 1 94 ? 35.719 -11.049 -50.811 1.00 79.44 94 LYS A CA 1
ATOM 743 C C . LYS A 1 94 ? 34.386 -11.763 -51.032 1.00 79.44 94 LYS A C 1
ATOM 745 O O . LYS A 1 94 ? 34.276 -12.955 -50.772 1.00 79.44 94 LYS A O 1
ATOM 750 N N . LYS A 1 95 ? 33.364 -11.042 -51.497 1.00 76.69 95 LYS A N 1
ATOM 751 C CA . LYS A 1 95 ? 32.071 -11.633 -51.852 1.00 76.69 95 LYS A CA 1
ATOM 752 C C . LYS A 1 95 ? 32.183 -12.505 -53.100 1.00 76.69 95 LYS A C 1
ATOM 754 O O . LYS A 1 95 ? 31.580 -13.564 -53.124 1.00 76.69 95 LYS A O 1
ATOM 759 N N . GLU A 1 96 ? 32.945 -12.066 -54.095 1.00 76.81 96 GLU A N 1
ATOM 760 C CA . GLU A 1 96 ? 33.198 -12.808 -55.331 1.00 76.81 96 GLU A CA 1
ATOM 761 C C . GLU A 1 96 ? 34.022 -14.070 -55.063 1.00 76.81 96 GLU A C 1
ATOM 763 O O . GLU A 1 96 ? 33.607 -15.142 -55.481 1.00 76.81 96 GLU A O 1
ATOM 768 N N . SER A 1 97 ? 35.076 -13.990 -54.240 1.00 74.62 97 SER A N 1
ATOM 769 C CA . SER A 1 97 ? 35.841 -15.177 -53.835 1.00 74.62 97 SER A CA 1
ATOM 770 C C . SER A 1 97 ? 35.004 -16.169 -53.028 1.00 74.62 97 SER A C 1
ATOM 772 O O . SER A 1 97 ? 35.181 -17.367 -53.171 1.00 74.62 97 SER A O 1
ATOM 774 N N . LEU A 1 98 ? 34.091 -15.686 -52.177 1.00 68.75 98 LEU A N 1
ATOM 775 C CA . LEU A 1 98 ? 33.177 -16.550 -51.424 1.00 68.75 98 LEU A CA 1
ATOM 776 C C . LEU A 1 98 ? 32.148 -17.230 -52.344 1.00 68.75 98 LEU A C 1
ATOM 778 O O . LEU A 1 98 ? 31.731 -18.345 -52.071 1.00 68.75 98 LEU A O 1
ATOM 782 N N . LEU A 1 99 ? 31.729 -16.555 -53.418 1.00 63.78 99 LEU A N 1
ATOM 783 C CA . LEU A 1 99 ? 30.792 -17.087 -54.413 1.00 63.78 99 LEU A CA 1
ATOM 784 C C . LEU A 1 99 ? 31.458 -18.096 -55.356 1.00 63.78 99 LEU A C 1
ATOM 786 O O . LEU A 1 99 ? 30.801 -19.031 -55.800 1.00 63.78 99 LEU A O 1
ATOM 790 N N . GLU A 1 100 ? 32.740 -17.892 -55.662 1.00 63.72 100 GLU A N 1
ATOM 791 C CA . GLU A 1 100 ? 33.562 -18.812 -56.450 1.00 63.72 100 GLU A CA 1
ATOM 792 C C . GLU A 1 100 ? 33.894 -20.083 -55.641 1.00 63.72 100 GLU A C 1
ATOM 794 O O . GLU A 1 100 ? 33.755 -21.185 -56.162 1.00 63.72 100 GLU A O 1
ATOM 799 N N . ASP A 1 101 ? 34.181 -19.953 -54.340 1.00 57.62 101 ASP A N 1
ATOM 800 C CA . ASP A 1 101 ? 34.419 -21.076 -53.409 1.00 57.62 101 ASP A CA 1
ATOM 801 C C . ASP A 1 101 ? 33.149 -21.914 -53.130 1.00 57.62 101 ASP A C 1
ATOM 803 O O . ASP A 1 101 ? 33.214 -23.134 -53.004 1.00 57.62 101 ASP A O 1
ATOM 807 N N . ASP A 1 102 ? 31.960 -21.294 -53.119 1.00 56.72 102 ASP A N 1
ATOM 808 C CA . ASP A 1 102 ? 30.664 -21.993 -52.969 1.00 56.72 102 ASP A CA 1
ATOM 809 C C . ASP A 1 102 ? 30.231 -22.736 -54.255 1.00 56.72 102 ASP A C 1
ATOM 811 O O . ASP A 1 102 ? 29.195 -23.399 -54.273 1.00 56.72 102 ASP A O 1
ATOM 815 N N . SER A 1 103 ? 30.998 -22.618 -55.350 1.00 53.88 103 SER A N 1
ATOM 816 C CA . SER A 1 103 ? 30.663 -23.210 -56.652 1.00 53.88 103 SER A CA 1
ATOM 817 C C . SER A 1 103 ? 31.357 -24.544 -56.953 1.00 53.88 103 SER A C 1
ATOM 819 O O . SER A 1 103 ? 30.929 -25.231 -57.883 1.00 53.88 103 SER A O 1
ATOM 821 N N . GLU A 1 104 ? 32.371 -24.947 -56.175 1.00 55.00 104 GLU A N 1
ATOM 822 C CA . GLU A 1 104 ? 33.215 -26.092 -56.548 1.00 55.00 104 GLU A CA 1
ATOM 823 C C . GLU A 1 104 ? 32.818 -27.467 -55.982 1.00 55.00 104 GLU A C 1
ATOM 825 O O . GLU A 1 104 ? 33.222 -28.448 -56.592 1.00 55.00 104 GLU A O 1
ATOM 830 N N . GLU A 1 105 ? 31.989 -27.627 -54.938 1.00 52.19 105 GLU A N 1
ATOM 831 C CA . GLU A 1 105 ? 31.534 -28.984 -54.533 1.00 52.19 105 GLU A CA 1
ATOM 832 C C . GLU A 1 105 ? 30.384 -28.982 -53.495 1.00 52.19 105 GLU A C 1
ATOM 834 O O . GLU A 1 105 ? 30.510 -29.466 -52.370 1.00 52.19 105 GLU A O 1
ATOM 839 N N . GLU A 1 106 ? 29.211 -28.439 -53.836 1.00 51.84 106 GLU A N 1
ATOM 840 C CA . GLU A 1 106 ? 28.022 -28.645 -52.995 1.00 51.84 106 GLU A CA 1
ATOM 841 C C . GLU A 1 106 ? 27.314 -29.966 -53.329 1.00 51.84 106 GLU A C 1
ATOM 843 O O . GLU A 1 106 ? 26.492 -30.035 -54.245 1.00 51.84 106 GLU A O 1
ATOM 848 N N . ASP A 1 107 ? 27.580 -31.012 -52.543 1.00 63.28 107 ASP A N 1
ATOM 849 C CA . ASP A 1 107 ? 26.747 -32.218 -52.502 1.00 63.28 107 ASP A CA 1
ATOM 850 C C . ASP A 1 107 ? 25.256 -31.844 -52.344 1.00 63.28 107 ASP A C 1
ATOM 852 O O . ASP A 1 107 ? 24.882 -31.035 -51.497 1.00 63.28 107 ASP A O 1
ATOM 856 N N . GLU A 1 108 ? 24.339 -32.474 -53.086 1.00 66.31 108 GLU A N 1
ATOM 857 C CA . GLU A 1 108 ? 22.892 -32.164 -53.029 1.00 66.31 108 GLU A CA 1
ATOM 858 C C . GLU A 1 108 ? 22.306 -32.200 -51.594 1.00 66.31 108 GLU A C 1
ATOM 860 O O . GLU A 1 108 ? 21.314 -31.529 -51.274 1.00 66.31 108 GLU A O 1
ATOM 865 N N . GLY A 1 109 ? 22.944 -32.963 -50.699 1.00 71.12 109 GLY A N 1
ATOM 866 C CA . GLY A 1 109 ? 22.645 -33.012 -49.271 1.00 71.12 109 GLY A CA 1
ATOM 867 C C . GLY A 1 109 ? 22.994 -31.731 -48.504 1.00 71.12 109 GLY A C 1
ATOM 868 O O . GLY A 1 109 ? 22.209 -31.321 -47.644 1.00 71.12 109 GLY A O 1
ATOM 869 N N . THR A 1 110 ? 24.112 -31.069 -48.819 1.00 74.00 110 THR A N 1
ATOM 870 C CA . THR A 1 110 ? 24.518 -29.802 -48.187 1.00 74.00 110 THR A CA 1
ATOM 871 C C . THR A 1 110 ? 23.617 -28.665 -48.651 1.00 74.00 110 THR A C 1
ATOM 873 O O . THR A 1 110 ? 23.120 -27.914 -47.812 1.00 74.00 110 THR A O 1
ATOM 876 N N . ARG A 1 111 ? 23.248 -28.631 -49.938 1.00 74.88 111 ARG A N 1
ATOM 877 C CA . ARG A 1 111 ? 22.273 -27.671 -50.479 1.00 74.88 111 ARG A CA 1
ATOM 878 C C . ARG A 1 111 ? 20.900 -27.797 -49.814 1.00 74.88 111 ARG A C 1
ATOM 880 O O . ARG A 1 111 ? 20.277 -26.800 -49.444 1.00 74.88 111 ARG A O 1
ATOM 887 N N . ARG A 1 112 ? 20.429 -29.030 -49.583 1.00 77.38 112 ARG A N 1
ATOM 888 C CA . ARG A 1 112 ? 19.173 -29.286 -48.853 1.00 77.38 112 ARG A CA 1
ATOM 889 C C . ARG A 1 112 ? 19.279 -28.936 -47.367 1.00 77.38 112 ARG A C 1
ATOM 891 O O . ARG A 1 112 ? 18.297 -28.481 -46.782 1.00 77.38 112 ARG A O 1
ATOM 898 N N . ALA A 1 113 ? 20.435 -29.160 -46.746 1.00 82.31 113 ALA A N 1
ATOM 899 C CA . ALA A 1 113 ? 20.677 -28.779 -45.358 1.00 82.31 113 ALA A CA 1
ATOM 900 C C . ALA A 1 113 ? 20.716 -27.253 -45.190 1.00 82.31 113 ALA A C 1
ATOM 902 O O . ALA A 1 113 ? 20.062 -26.742 -44.282 1.00 82.31 113 ALA A O 1
ATOM 903 N N . LYS A 1 114 ? 21.380 -26.529 -46.102 1.00 80.94 114 LYS A N 1
ATOM 904 C CA . LYS A 1 114 ? 21.390 -25.061 -46.160 1.00 80.94 114 LYS A CA 1
ATOM 905 C C . LYS A 1 114 ? 19.980 -24.498 -46.358 1.00 80.94 114 LYS A C 1
ATOM 907 O O . LYS A 1 114 ? 19.581 -23.610 -45.613 1.00 80.94 114 LYS A O 1
ATOM 912 N N . ALA A 1 115 ? 19.183 -25.069 -47.266 1.00 82.31 115 ALA A N 1
ATOM 913 C CA . ALA A 1 115 ? 17.791 -24.651 -47.466 1.00 82.31 115 ALA A CA 1
ATOM 914 C C . ALA A 1 115 ? 16.936 -24.826 -46.195 1.00 82.31 115 ALA A C 1
ATOM 916 O O . ALA A 1 115 ? 16.228 -23.907 -45.795 1.00 82.31 115 ALA A O 1
ATOM 917 N N . LYS A 1 116 ? 17.062 -25.970 -45.507 1.00 86.88 116 LYS A N 1
ATOM 918 C CA . LYS A 1 116 ? 16.373 -26.213 -44.225 1.00 86.88 116 LYS A CA 1
ATOM 919 C C . LYS A 1 116 ? 16.870 -25.309 -43.096 1.00 86.88 116 LYS A C 1
ATOM 921 O O . LYS A 1 116 ? 16.102 -24.984 -42.199 1.00 86.88 116 LYS A O 1
ATOM 926 N N . ALA A 1 117 ? 18.157 -24.972 -43.081 1.00 88.00 117 ALA A N 1
ATOM 927 C CA . ALA A 1 117 ? 18.720 -24.057 -42.095 1.00 88.00 117 ALA A CA 1
ATOM 928 C C . ALA A 1 117 ? 18.195 -22.633 -42.316 1.00 88.00 117 ALA A C 1
ATOM 930 O O . ALA A 1 117 ? 17.755 -22.008 -41.360 1.00 88.00 117 ALA A O 1
ATOM 931 N N . SER A 1 118 ? 18.145 -22.181 -43.571 1.00 87.12 118 SER A N 1
ATOM 932 C CA . SER A 1 118 ? 17.583 -20.882 -43.947 1.00 87.12 118 SER A CA 1
ATOM 933 C C . SER A 1 118 ? 16.088 -20.777 -43.628 1.00 87.12 118 SER A C 1
ATOM 935 O O . SER A 1 118 ? 15.654 -19.741 -43.138 1.00 87.12 118 SER A O 1
ATOM 937 N N . GLU A 1 119 ? 15.312 -21.845 -43.837 1.00 88.88 119 GLU A N 1
ATOM 938 C CA . GLU A 1 119 ? 13.896 -21.900 -43.445 1.00 88.88 119 GLU A CA 1
ATOM 939 C C . GLU A 1 119 ? 13.733 -21.754 -41.925 1.00 88.88 119 GLU A C 1
ATOM 941 O O . GLU A 1 119 ? 12.997 -20.890 -41.459 1.00 88.88 119 GLU A O 1
ATOM 946 N N . LYS A 1 120 ? 14.505 -22.516 -41.139 1.00 91.44 120 LYS A N 1
ATOM 947 C CA . LYS A 1 120 ? 14.497 -22.410 -39.672 1.00 91.44 120 LYS A CA 1
ATOM 948 C C . LYS A 1 120 ? 14.945 -21.043 -39.171 1.00 91.44 120 LYS A C 1
ATOM 950 O O . LYS A 1 120 ? 14.422 -20.574 -38.170 1.00 91.44 120 LYS A O 1
ATOM 955 N N . GLU A 1 121 ? 15.934 -20.437 -39.817 1.00 90.06 121 GLU A N 1
ATOM 956 C CA . GLU A 1 121 ? 16.422 -19.109 -39.453 1.00 90.06 121 GLU A CA 1
ATOM 957 C C . GLU A 1 121 ? 15.383 -18.036 -39.778 1.00 90.06 121 GLU A C 1
ATOM 959 O O . GLU A 1 121 ? 15.148 -17.162 -38.952 1.00 90.06 121 GLU A O 1
ATOM 964 N N . SER A 1 122 ? 14.697 -18.143 -40.919 1.00 92.06 122 SER A N 1
ATOM 965 C CA . SER A 1 122 ? 13.571 -17.269 -41.261 1.00 92.06 122 SER A CA 1
ATOM 966 C C . SER A 1 122 ? 12.429 -17.408 -40.253 1.00 92.06 122 SER A C 1
ATOM 968 O O . SER A 1 122 ? 11.895 -16.402 -39.789 1.00 92.06 122 SER A O 1
ATOM 970 N N . ASP A 1 123 ? 12.074 -18.639 -39.878 1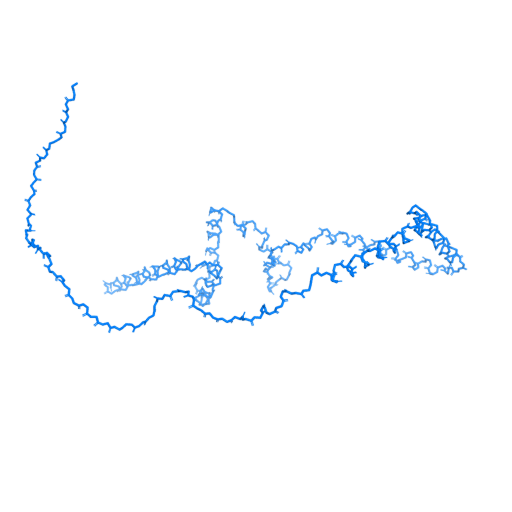.00 91.06 123 ASP A N 1
ATOM 971 C CA . ASP A 1 123 ? 11.044 -18.903 -38.870 1.00 91.06 123 ASP A CA 1
ATOM 972 C C . ASP A 1 123 ? 11.450 -18.363 -37.494 1.00 91.06 123 ASP A C 1
ATOM 974 O O . ASP A 1 123 ? 10.626 -17.785 -36.785 1.00 91.06 123 ASP A O 1
ATOM 978 N N . LEU A 1 124 ? 12.723 -18.518 -37.119 1.00 90.00 124 LEU A N 1
ATOM 979 C CA . LEU A 1 124 ? 13.262 -18.021 -35.857 1.00 90.00 124 LEU A CA 1
ATOM 980 C C . LEU A 1 124 ? 13.296 -16.493 -35.840 1.00 90.00 124 LEU A C 1
ATOM 982 O O . LEU A 1 124 ? 12.839 -15.916 -34.866 1.00 90.00 124 LEU A O 1
ATOM 986 N N . GLN A 1 125 ? 13.737 -15.835 -36.913 1.00 89.81 125 GLN A N 1
ATOM 987 C CA . GLN A 1 125 ? 13.715 -14.373 -37.026 1.00 89.81 125 GLN A CA 1
ATOM 988 C C . GLN A 1 125 ? 12.287 -13.819 -37.016 1.00 89.81 125 GLN A C 1
ATOM 990 O O . GLN A 1 125 ? 12.022 -12.800 -36.386 1.00 89.81 125 GLN A O 1
ATOM 995 N N . HIS A 1 126 ? 11.340 -14.497 -37.669 1.00 90.06 126 HIS A N 1
ATOM 996 C CA . HIS A 1 126 ? 9.932 -14.108 -37.626 1.00 90.06 126 HIS A CA 1
ATOM 997 C C . HIS A 1 126 ? 9.335 -14.304 -36.225 1.00 90.06 126 HIS A C 1
ATOM 999 O O . HIS A 1 126 ? 8.582 -13.459 -35.740 1.00 90.06 126 HIS A O 1
ATOM 1005 N N . ALA A 1 127 ? 9.687 -15.394 -35.538 1.00 87.12 127 ALA A N 1
ATOM 1006 C CA . ALA A 1 127 ? 9.323 -15.588 -34.140 1.00 87.12 127 ALA A CA 1
ATOM 1007 C C . ALA A 1 127 ? 9.960 -14.512 -33.252 1.00 87.12 127 ALA A C 1
ATOM 1009 O O . ALA A 1 127 ? 9.275 -13.943 -32.409 1.00 87.12 127 ALA A O 1
ATOM 1010 N N . GLU A 1 128 ? 11.234 -14.189 -33.457 1.00 85.06 128 GLU A N 1
ATOM 1011 C CA . GLU A 1 128 ? 11.927 -13.112 -32.758 1.00 85.06 128 GLU A CA 1
ATOM 1012 C C . GLU A 1 128 ? 11.250 -11.765 -32.989 1.00 85.06 128 GLU A C 1
ATOM 1014 O O . GLU A 1 128 ? 11.073 -11.048 -32.019 1.00 85.06 128 GLU A O 1
ATOM 1019 N N . ASP A 1 129 ? 10.796 -11.429 -34.198 1.00 84.25 129 ASP A N 1
ATOM 1020 C CA . ASP A 1 129 ? 10.079 -10.174 -34.464 1.00 84.25 129 ASP A CA 1
ATOM 1021 C C . ASP A 1 129 ? 8.714 -10.132 -33.752 1.00 84.25 129 ASP A C 1
ATOM 1023 O O . ASP A 1 129 ? 8.370 -9.159 -33.071 1.00 84.25 129 ASP A O 1
ATOM 1027 N N . LEU A 1 130 ? 7.963 -11.239 -33.789 1.00 83.00 130 LEU A N 1
ATOM 1028 C CA . LEU A 1 130 ? 6.694 -11.358 -33.066 1.00 83.00 130 LEU A CA 1
ATOM 1029 C C . LEU A 1 130 ? 6.877 -11.311 -31.538 1.00 83.00 130 LEU A C 1
ATOM 1031 O O . LEU A 1 130 ? 6.085 -10.670 -30.843 1.00 83.00 130 LEU A O 1
ATOM 1035 N N . PHE A 1 131 ? 7.914 -11.953 -30.994 1.00 75.88 131 PHE A N 1
ATOM 1036 C CA . PHE A 1 131 ? 8.199 -11.970 -29.555 1.00 75.88 131 PHE A CA 1
ATOM 1037 C C . PHE A 1 131 ? 8.925 -10.706 -29.071 1.00 75.88 131 PHE A C 1
ATOM 1039 O O . PHE A 1 131 ? 8.700 -10.280 -27.939 1.00 75.88 131 PHE A O 1
ATOM 1046 N N . ALA A 1 132 ? 9.724 -10.051 -29.914 1.00 73.94 132 ALA A N 1
ATOM 1047 C CA . ALA A 1 132 ? 10.335 -8.753 -29.632 1.00 73.94 132 ALA A CA 1
ATOM 1048 C C . ALA A 1 132 ? 9.281 -7.637 -29.619 1.00 73.94 132 ALA A C 1
ATOM 1050 O O . ALA A 1 132 ? 9.358 -6.728 -28.789 1.00 73.94 132 ALA A O 1
ATOM 1051 N N . GLY A 1 133 ? 8.254 -7.736 -30.473 1.00 66.56 133 GLY A N 1
ATOM 1052 C CA . GLY A 1 133 ? 7.083 -6.856 -30.459 1.00 66.56 133 GLY A CA 1
ATOM 1053 C C . GLY A 1 133 ? 6.185 -7.035 -29.226 1.00 66.56 133 GLY A C 1
ATOM 1054 O O . GLY A 1 133 ? 5.557 -6.075 -28.774 1.00 66.56 133 GLY A O 1
ATOM 1055 N N . ILE A 1 134 ? 6.178 -8.223 -28.605 1.00 60.00 134 ILE A N 1
ATOM 1056 C CA . ILE A 1 134 ? 5.458 -8.525 -27.351 1.00 60.00 134 ILE A CA 1
ATOM 1057 C C . ILE A 1 134 ? 6.362 -8.202 -26.139 1.00 60.00 134 ILE A C 1
ATOM 1059 O O . ILE A 1 134 ? 6.649 -9.001 -25.257 1.00 60.00 134 ILE A O 1
ATOM 1063 N N . GLY A 1 135 ? 6.820 -6.952 -26.108 1.00 57.53 135 GLY A N 1
ATOM 1064 C CA . GLY A 1 135 ? 7.246 -6.166 -24.950 1.00 57.53 135 GLY A CA 1
ATOM 1065 C C . GLY A 1 135 ? 7.675 -6.867 -23.651 1.00 57.53 135 GLY A C 1
ATOM 1066 O O . GLY A 1 135 ? 7.016 -6.682 -22.621 1.00 57.53 135 GLY A O 1
ATOM 1067 N N . ILE A 1 136 ? 8.899 -7.402 -23.601 1.00 57.12 136 ILE A N 1
ATOM 1068 C CA . ILE A 1 136 ? 9.742 -7.255 -22.396 1.00 57.12 136 ILE A CA 1
ATOM 1069 C C . ILE A 1 136 ? 10.252 -5.811 -22.394 1.00 57.12 136 ILE A C 1
ATOM 1071 O O . ILE A 1 136 ? 11.395 -5.497 -22.713 1.00 57.12 136 ILE A O 1
ATOM 1075 N N . ASN A 1 137 ? 9.348 -4.881 -22.100 1.00 54.38 137 ASN A N 1
ATOM 1076 C CA . ASN A 1 137 ? 9.705 -3.484 -21.936 1.00 54.38 137 ASN A CA 1
ATOM 1077 C C . ASN A 1 137 ? 10.519 -3.362 -20.637 1.00 54.38 137 ASN A C 1
ATOM 1079 O O . ASN A 1 137 ? 9.941 -3.240 -19.558 1.00 54.38 137 ASN A O 1
ATOM 1083 N N . SER A 1 138 ? 11.852 -3.398 -20.741 1.00 58.62 138 SER A N 1
ATOM 1084 C CA . SER A 1 138 ? 12.785 -3.188 -19.619 1.00 58.62 138 SER A CA 1
ATOM 1085 C C . SER A 1 138 ? 12.647 -1.797 -18.980 1.00 58.62 138 SER A C 1
ATOM 1087 O O . SER A 1 138 ? 13.264 -1.533 -17.951 1.00 58.62 138 SER A O 1
ATOM 1089 N N . ASN A 1 139 ? 11.837 -0.914 -19.574 1.00 54.03 139 ASN A N 1
ATOM 1090 C CA . ASN A 1 139 ? 11.540 0.423 -19.075 1.00 54.03 139 ASN A CA 1
ATOM 1091 C C . ASN A 1 139 ? 10.166 0.529 -18.383 1.00 54.03 139 ASN A C 1
ATOM 1093 O O . ASN A 1 139 ? 9.703 1.628 -18.073 1.00 54.03 139 ASN A O 1
ATOM 1097 N N . ARG A 1 140 ? 9.491 -0.599 -18.110 1.00 53.38 140 ARG A N 1
ATOM 1098 C CA . ARG A 1 140 ? 8.400 -0.625 -17.128 1.00 53.38 140 ARG A CA 1
ATOM 1099 C C . ARG A 1 140 ? 9.009 -0.543 -15.730 1.00 53.38 140 ARG A C 1
ATOM 1101 O O . ARG A 1 140 ? 9.394 -1.546 -15.138 1.00 53.38 140 ARG A O 1
ATOM 1108 N N . GLY A 1 141 ? 9.109 0.680 -15.215 1.00 56.62 141 GLY A N 1
ATOM 1109 C CA . GLY A 1 141 ? 9.282 0.910 -13.787 1.00 56.62 141 GLY A CA 1
ATOM 1110 C C . GLY A 1 141 ? 8.209 0.139 -13.012 1.00 56.62 141 GLY A C 1
ATOM 1111 O O . GLY A 1 141 ? 7.032 0.202 -13.360 1.00 56.62 141 GLY A O 1
ATOM 1112 N N . ALA A 1 142 ? 8.652 -0.566 -11.973 1.00 59.75 142 ALA A N 1
ATOM 1113 C CA . ALA A 1 142 ? 7.932 -1.562 -11.178 1.00 59.75 142 ALA A CA 1
ATOM 1114 C C . ALA A 1 142 ? 7.853 -2.964 -11.812 1.00 59.75 142 ALA A C 1
ATOM 1116 O O . ALA A 1 142 ? 7.247 -3.190 -12.858 1.00 59.75 142 ALA A O 1
ATOM 1117 N N . LYS A 1 143 ? 8.452 -3.928 -11.100 1.00 60.38 143 LYS A N 1
ATOM 1118 C CA . LYS A 1 143 ? 8.264 -5.364 -11.331 1.00 60.38 143 LYS A CA 1
ATOM 1119 C C . LYS A 1 143 ? 6.753 -5.647 -11.329 1.00 60.38 143 LYS A C 1
ATOM 1121 O O . LYS A 1 143 ? 6.088 -5.187 -10.396 1.00 60.38 143 LYS A O 1
ATOM 1126 N N . PRO A 1 144 ? 6.206 -6.362 -12.327 1.00 56.50 144 PRO A N 1
ATOM 1127 C CA . PRO A 1 144 ? 4.783 -6.664 -12.344 1.00 56.50 144 PRO A CA 1
ATOM 1128 C C . PRO A 1 144 ? 4.446 -7.479 -11.094 1.00 56.50 144 PRO A C 1
ATOM 1130 O O . PRO A 1 144 ? 5.036 -8.534 -10.846 1.00 56.50 144 PRO A O 1
ATOM 1133 N N . VAL A 1 145 ? 3.526 -6.960 -10.279 1.00 60.34 145 VAL A N 1
ATOM 1134 C CA . VAL A 1 145 ? 2.957 -7.698 -9.148 1.00 60.34 145 VAL A CA 1
ATOM 1135 C C . VAL A 1 145 ? 1.972 -8.692 -9.752 1.00 60.34 145 VAL A C 1
ATOM 1137 O O . VAL A 1 145 ? 0.787 -8.407 -9.916 1.00 60.34 145 VAL A O 1
ATOM 1140 N N . THR A 1 146 ? 2.514 -9.827 -10.181 1.00 59.09 146 THR A N 1
ATOM 1141 C CA . THR A 1 146 ? 1.740 -10.965 -10.666 1.00 59.09 146 THR A CA 1
ATOM 1142 C C . THR A 1 146 ? 1.298 -11.767 -9.455 1.00 59.09 146 THR A C 1
ATOM 1144 O O . THR A 1 146 ? 2.119 -12.212 -8.655 1.00 59.09 146 THR A O 1
ATOM 1147 N N . VAL A 1 147 ? -0.014 -11.906 -9.283 1.00 59.19 147 VAL A N 1
ATOM 1148 C CA . VAL A 1 147 ? -0.552 -12.906 -8.363 1.00 59.19 147 VAL A CA 1
ATOM 1149 C C . VAL A 1 147 ? -0.733 -14.160 -9.197 1.00 59.19 147 VAL A C 1
ATOM 1151 O O . VAL A 1 147 ? -1.611 -14.217 -10.055 1.00 59.19 147 VAL A O 1
ATOM 1154 N N . THR A 1 148 ? 0.165 -15.119 -9.007 1.00 57.41 148 THR A N 1
ATOM 1155 C CA . THR A 1 148 ? -0.001 -16.474 -9.526 1.00 57.41 148 THR A CA 1
ATOM 1156 C C . THR A 1 148 ? -0.894 -17.223 -8.553 1.00 57.41 148 THR A C 1
ATOM 1158 O O . THR A 1 148 ? -0.558 -17.324 -7.372 1.00 57.41 148 THR A O 1
ATOM 1161 N N . ASP A 1 149 ? -2.033 -17.712 -9.029 1.00 52.41 149 ASP A N 1
ATOM 1162 C CA . ASP A 1 149 ? -2.840 -18.637 -8.248 1.00 52.41 149 ASP A CA 1
ATOM 1163 C C . ASP A 1 149 ? -2.065 -19.957 -8.114 1.00 52.41 149 ASP A C 1
ATOM 1165 O O . ASP A 1 149 ? -1.639 -20.554 -9.102 1.00 52.41 149 ASP A O 1
ATOM 1169 N N . GLU A 1 150 ? -1.843 -20.397 -6.879 1.00 62.12 150 GLU A N 1
ATOM 1170 C CA . GLU A 1 150 ? -1.124 -21.637 -6.566 1.00 62.12 150 GLU A CA 1
ATOM 1171 C C . GLU A 1 150 ? -1.922 -22.877 -7.015 1.00 62.12 150 GLU A C 1
ATOM 1173 O O . GLU A 1 150 ? -1.372 -23.971 -7.135 1.00 62.12 150 GLU A O 1
ATOM 1178 N N . SER A 1 151 ? -3.215 -22.689 -7.307 1.00 62.12 151 SER A N 1
ATOM 1179 C CA . SER A 1 151 ? -4.110 -23.714 -7.840 1.00 62.12 151 SER A CA 1
ATOM 1180 C C . SER A 1 151 ? -4.216 -23.738 -9.371 1.00 62.12 151 SER A C 1
ATOM 1182 O O . SER A 1 151 ? -4.577 -24.781 -9.917 1.00 62.12 151 SER A O 1
ATOM 1184 N N . ASP A 1 152 ? -3.854 -22.658 -10.078 1.00 50.38 152 ASP A N 1
ATOM 1185 C CA . ASP A 1 152 ? -3.862 -22.618 -11.546 1.00 50.38 152 ASP A CA 1
ATOM 1186 C C . ASP A 1 152 ? -2.806 -21.627 -12.096 1.00 50.38 152 ASP A C 1
ATOM 1188 O O . ASP A 1 152 ? -3.044 -20.415 -12.168 1.00 50.38 152 ASP A O 1
ATOM 1192 N N 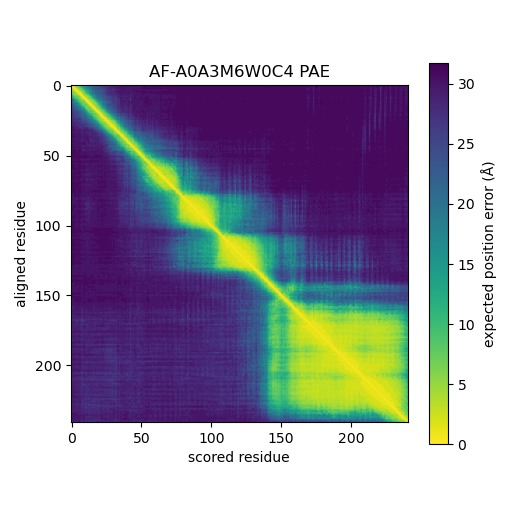. PRO A 1 153 ? -1.621 -22.112 -12.526 1.00 61.22 153 PRO A N 1
ATOM 1193 C CA . PRO A 1 153 ? -0.501 -21.263 -12.947 1.00 61.22 153 PRO A CA 1
ATOM 1194 C C . PRO A 1 153 ? -0.748 -20.529 -14.275 1.00 61.22 153 PRO A C 1
ATOM 1196 O O . PRO A 1 153 ? 0.094 -19.746 -14.713 1.00 61.22 153 PRO A O 1
ATOM 1199 N N . THR A 1 154 ? -1.885 -20.777 -14.934 1.00 61.88 154 THR A N 1
ATOM 1200 C CA . THR A 1 154 ? -2.273 -20.116 -16.187 1.00 61.88 154 THR A CA 1
ATOM 1201 C C . THR A 1 154 ? -3.031 -18.803 -15.968 1.00 61.88 154 THR A C 1
ATOM 1203 O O . THR A 1 154 ? -3.104 -17.979 -16.881 1.00 61.88 154 THR A O 1
ATOM 1206 N N . GLN A 1 155 ? -3.535 -18.552 -14.753 1.00 57.12 155 GLN A N 1
ATOM 1207 C CA . GLN A 1 155 ? -4.244 -17.323 -14.384 1.00 57.12 155 GLN A CA 1
ATOM 1208 C C . GLN A 1 155 ? -3.326 -16.351 -13.636 1.00 57.12 155 GLN A C 1
ATOM 1210 O O . GLN A 1 155 ? -3.564 -15.976 -12.490 1.00 57.12 155 GLN A O 1
ATOM 1215 N N . ALA A 1 156 ? -2.247 -15.920 -14.287 1.00 59.38 156 ALA A N 1
ATOM 1216 C CA . ALA A 1 156 ? -1.429 -14.830 -13.767 1.00 59.38 156 ALA A CA 1
ATOM 1217 C C . ALA A 1 156 ? -2.134 -13.493 -14.037 1.00 59.38 156 ALA A C 1
ATOM 1219 O O . ALA A 1 156 ? -2.121 -12.978 -15.157 1.00 59.38 156 ALA A O 1
ATOM 1220 N N . ILE A 1 157 ? -2.755 -12.914 -13.007 1.00 66.88 157 ILE A N 1
ATOM 1221 C CA . ILE A 1 157 ? -3.329 -11.569 -13.104 1.00 66.88 157 ILE A CA 1
ATOM 1222 C C . ILE A 1 157 ? -2.221 -10.561 -12.792 1.00 66.88 157 ILE A C 1
ATOM 1224 O O . ILE A 1 157 ? -1.732 -10.479 -11.662 1.00 66.88 157 ILE A O 1
ATOM 1228 N N . ASP A 1 158 ? -1.827 -9.773 -13.794 1.00 69.81 158 ASP A N 1
ATOM 1229 C CA . ASP A 1 158 ? -0.953 -8.618 -13.589 1.00 69.81 158 ASP A CA 1
ATOM 1230 C C . ASP A 1 158 ? -1.762 -7.461 -12.990 1.00 69.81 158 ASP A C 1
ATOM 1232 O O . ASP A 1 158 ? -2.412 -6.687 -13.701 1.00 69.81 158 ASP A O 1
ATOM 1236 N N . LEU A 1 159 ? -1.707 -7.320 -11.665 1.00 71.31 159 LEU A N 1
ATOM 1237 C CA . LEU A 1 159 ? -2.410 -6.260 -10.941 1.00 71.31 159 LEU A CA 1
ATOM 1238 C C . LEU A 1 159 ? -1.888 -4.861 -11.303 1.00 71.31 159 LEU A C 1
ATOM 1240 O O . LEU A 1 159 ? -2.622 -3.881 -11.191 1.00 71.31 159 LEU A O 1
ATOM 1244 N N . SER A 1 160 ? -0.649 -4.751 -11.794 1.00 70.69 160 SER A N 1
ATOM 1245 C CA . SER A 1 160 ? -0.052 -3.471 -12.195 1.00 70.69 160 SER A CA 1
ATOM 1246 C C . SER A 1 160 ? -0.591 -2.940 -13.532 1.00 70.69 160 SER A C 1
ATOM 1248 O O . SER A 1 160 ? -0.407 -1.763 -13.863 1.00 70.69 160 SER A O 1
ATOM 1250 N N . SER A 1 161 ? -1.276 -3.785 -14.306 1.00 71.69 161 SER A N 1
ATOM 1251 C CA . SER A 1 161 ? -1.896 -3.411 -15.581 1.00 71.69 161 SER A CA 1
ATOM 1252 C C . SER A 1 161 ? -3.233 -2.678 -15.404 1.00 71.69 161 SER A C 1
ATOM 1254 O O . SER A 1 161 ? -3.632 -1.897 -16.269 1.00 71.69 161 SER A O 1
ATOM 1256 N N . LEU A 1 162 ? -3.901 -2.865 -14.263 1.00 79.75 162 LEU A N 1
ATOM 1257 C CA . LEU A 1 162 ? -5.210 -2.281 -13.991 1.00 79.75 162 LEU A CA 1
ATOM 1258 C C . LEU A 1 162 ? -5.083 -0.790 -13.643 1.00 79.75 162 LEU A C 1
ATOM 1260 O O . LEU A 1 162 ? -4.319 -0.389 -12.764 1.00 79.75 162 LEU A O 1
ATOM 1264 N N . SER A 1 163 ? -5.894 0.044 -14.296 1.00 81.25 163 SER A N 1
ATOM 1265 C CA . SER A 1 163 ? -5.879 1.507 -14.126 1.00 81.25 163 SER A CA 1
ATOM 1266 C C . SER A 1 163 ? -6.206 1.968 -12.701 1.00 81.25 163 SER A C 1
ATOM 1268 O O . SER A 1 163 ? -5.754 3.030 -12.279 1.00 81.25 163 SER A O 1
ATOM 1270 N N . VAL A 1 164 ? -6.940 1.154 -11.935 1.00 81.81 164 VAL A N 1
ATOM 1271 C CA . VAL A 1 164 ? -7.284 1.426 -10.531 1.00 81.81 164 VAL A CA 1
ATOM 1272 C C . VAL A 1 164 ? -6.033 1.499 -9.648 1.00 81.81 164 VAL A C 1
ATOM 1274 O O . VAL A 1 164 ? -5.991 2.315 -8.732 1.00 81.81 164 VAL A O 1
ATOM 1277 N N . PHE A 1 165 ? -4.983 0.731 -9.960 1.00 84.88 165 PHE A N 1
ATOM 1278 C CA . PHE A 1 165 ? -3.731 0.695 -9.195 1.00 84.88 165 PHE A CA 1
ATOM 1279 C C . PHE A 1 165 ? -2.703 1.757 -9.622 1.00 84.88 165 PHE A C 1
ATOM 1281 O O . PHE A 1 165 ? -1.579 1.761 -9.123 1.00 84.88 165 PHE A O 1
ATOM 1288 N N . LYS A 1 166 ? -3.083 2.696 -10.502 1.00 87.25 166 LYS A N 1
ATOM 1289 C CA . LYS A 1 166 ? -2.260 3.852 -10.907 1.00 87.25 166 LYS A CA 1
ATOM 1290 C C . LYS A 1 166 ? -2.984 5.188 -10.664 1.00 87.25 166 LYS A C 1
ATOM 1292 O O . LYS A 1 166 ? -3.162 5.961 -11.609 1.00 87.25 166 LYS A O 1
ATOM 1297 N N . PRO A 1 167 ? -3.429 5.486 -9.428 1.00 91.19 167 PRO A N 1
ATOM 1298 C CA . PRO A 1 167 ? -4.108 6.743 -9.138 1.00 91.19 167 PRO A CA 1
ATOM 1299 C C . PRO A 1 167 ? -3.151 7.941 -9.274 1.00 91.19 167 PRO A C 1
ATOM 1301 O O . PRO A 1 167 ? -2.031 7.920 -8.775 1.00 91.19 167 PRO A O 1
ATOM 1304 N N . GLN A 1 168 ? -3.613 9.000 -9.935 1.00 92.00 168 GLN A N 1
ATOM 1305 C CA . GLN A 1 168 ? -2.902 10.272 -10.128 1.00 92.00 168 GLN A CA 1
ATOM 1306 C C . GLN A 1 168 ? -3.608 11.441 -9.430 1.00 92.00 168 GLN A C 1
ATOM 1308 O O . GLN A 1 168 ? -2.971 12.405 -9.018 1.00 92.00 168 GLN A O 1
ATOM 1313 N N . THR A 1 169 ? -4.934 11.372 -9.281 1.00 94.75 169 THR A N 1
ATOM 1314 C CA . THR A 1 169 ? -5.734 12.447 -8.672 1.00 94.75 169 THR A CA 1
ATOM 1315 C C . THR A 1 169 ? -6.233 12.070 -7.274 1.00 94.75 169 THR A C 1
ATOM 1317 O O . THR A 1 169 ? -6.426 10.883 -6.994 1.00 94.75 169 THR A O 1
ATOM 1320 N N . PRO A 1 170 ? -6.531 13.046 -6.390 1.00 93.31 170 PRO A N 1
ATOM 1321 C CA . PRO A 1 170 ? -7.060 12.763 -5.052 1.00 93.31 170 PRO A CA 1
ATOM 1322 C C . PRO A 1 170 ? -8.334 11.9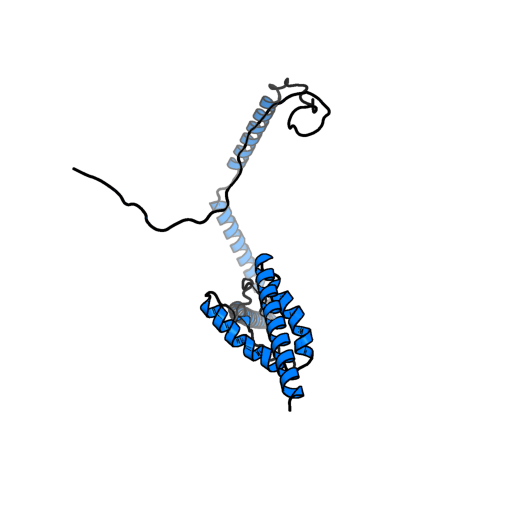04 -5.069 1.00 93.31 170 PRO A C 1
ATOM 1324 O O . PRO A 1 170 ? -8.478 10.987 -4.264 1.00 93.31 170 PRO A O 1
ATOM 1327 N N . LEU A 1 171 ? -9.228 12.143 -6.035 1.00 94.06 171 LEU A N 1
ATOM 1328 C CA . LEU A 1 171 ? -10.446 11.346 -6.219 1.00 94.06 171 LEU A CA 1
ATOM 1329 C C . LEU A 1 171 ? -10.138 9.900 -6.631 1.00 94.06 171 LEU A C 1
ATOM 1331 O O . LEU A 1 171 ? -10.848 8.980 -6.235 1.00 94.06 171 LEU A O 1
ATOM 1335 N N . GLN A 1 172 ? -9.077 9.670 -7.407 1.00 91.62 172 GLN A N 1
ATOM 1336 C CA . GLN A 1 172 ? -8.652 8.313 -7.763 1.00 91.62 172 GLN A CA 1
ATOM 1337 C C . GLN A 1 172 ? -8.061 7.573 -6.558 1.00 91.62 172 GLN A C 1
ATOM 1339 O O . GLN A 1 172 ? -8.343 6.391 -6.393 1.00 91.62 172 GLN A O 1
ATOM 1344 N N . PHE A 1 173 ? -7.324 8.255 -5.674 1.00 93.50 173 PHE A N 1
ATOM 1345 C CA . PHE A 1 173 ? -6.871 7.663 -4.407 1.00 93.50 173 PHE A CA 1
ATOM 1346 C C . PHE A 1 173 ? -8.038 7.314 -3.472 1.00 93.50 173 PHE A C 1
ATOM 1348 O O . PHE A 1 173 ? -8.007 6.274 -2.814 1.00 93.50 173 PHE A O 1
ATOM 1355 N N . GLN A 1 174 ? -9.094 8.134 -3.442 1.00 94.00 174 GLN A N 1
ATOM 1356 C CA . GLN A 1 174 ? -10.320 7.806 -2.705 1.00 94.00 174 GLN A CA 1
ATOM 1357 C C . GLN A 1 174 ? -10.993 6.550 -3.267 1.00 94.00 174 GLN A C 1
ATOM 1359 O O . GLN A 1 174 ? -11.288 5.636 -2.499 1.00 94.00 174 GLN A O 1
ATOM 1364 N N . LYS A 1 175 ? -11.137 6.452 -4.595 1.00 92.25 175 LYS A N 1
ATOM 1365 C CA . LYS A 1 175 ? -11.663 5.247 -5.255 1.00 92.25 175 LYS A CA 1
ATOM 1366 C C . LYS A 1 175 ? -10.805 4.014 -4.972 1.00 92.25 175 LYS A C 1
ATOM 1368 O O . LYS A 1 175 ? -11.348 2.967 -4.642 1.00 92.25 175 LYS A O 1
ATOM 1373 N N . LEU A 1 176 ? -9.475 4.133 -5.028 1.00 92.69 176 LEU A N 1
ATOM 1374 C CA . LEU A 1 176 ? -8.569 3.036 -4.675 1.00 92.69 176 LEU A CA 1
ATOM 1375 C C . LEU A 1 176 ? -8.836 2.551 -3.242 1.00 92.69 176 LEU A C 1
ATOM 1377 O O . LEU A 1 176 ? -9.027 1.355 -3.024 1.00 92.69 176 LEU A O 1
ATOM 1381 N N . ARG A 1 177 ? -8.937 3.469 -2.273 1.00 92.44 177 ARG A N 1
ATOM 1382 C CA . ARG A 1 177 ? -9.282 3.131 -0.884 1.00 92.44 177 ARG A CA 1
ATOM 1383 C C . ARG A 1 177 ? -10.639 2.429 -0.789 1.00 92.44 177 ARG A C 1
ATOM 1385 O O . ARG A 1 177 ? -10.741 1.405 -0.123 1.00 92.44 177 ARG A O 1
ATOM 1392 N N . GLU A 1 178 ? -11.666 2.963 -1.442 1.00 93.50 178 GLU A N 1
ATOM 1393 C CA . GLU A 1 178 ? -13.021 2.394 -1.437 1.00 93.50 178 GLU A CA 1
ATOM 1394 C C . GLU A 1 178 ? -13.076 0.993 -2.052 1.00 93.50 178 GLU A C 1
ATOM 1396 O O . GLU A 1 178 ? -13.851 0.163 -1.589 1.00 93.50 178 GLU A O 1
ATOM 1401 N N . THR A 1 179 ? -12.224 0.701 -3.037 1.00 90.88 179 THR A N 1
ATOM 1402 C CA . THR A 1 179 ? -12.116 -0.644 -3.622 1.00 90.88 179 THR A CA 1
ATOM 1403 C C . THR A 1 179 ? -11.322 -1.617 -2.748 1.00 90.88 179 THR A C 1
ATOM 1405 O O . THR A 1 179 ? -11.721 -2.770 -2.603 1.00 90.88 179 THR A O 1
ATOM 1408 N N . LEU A 1 180 ? -10.221 -1.177 -2.126 1.00 91.12 180 LEU A N 1
ATOM 1409 C CA . LEU A 1 180 ? -9.337 -2.055 -1.352 1.00 91.12 180 LEU A CA 1
ATOM 1410 C C . LEU A 1 180 ? -9.873 -2.390 0.041 1.00 91.12 180 LEU A C 1
ATOM 1412 O O . LEU A 1 180 ? -9.697 -3.515 0.510 1.00 91.12 180 LEU A O 1
ATOM 1416 N N . VAL A 1 181 ? -10.527 -1.440 0.713 1.00 93.88 181 VAL A N 1
ATOM 1417 C CA . VAL A 1 181 ? -10.985 -1.634 2.097 1.00 93.88 181 VAL A CA 1
ATOM 1418 C C . VAL A 1 181 ? -11.961 -2.815 2.228 1.00 93.88 181 VAL A C 1
ATOM 1420 O O . VAL A 1 181 ? -11.714 -3.665 3.087 1.00 93.88 181 VAL A O 1
ATOM 1423 N N . PRO A 1 182 ? -13.017 -2.962 1.403 1.00 94.75 182 PRO A N 1
ATOM 1424 C CA . PRO A 1 182 ? -13.923 -4.111 1.482 1.00 94.75 182 PRO A CA 1
ATOM 1425 C C . PRO A 1 182 ? -13.226 -5.451 1.216 1.00 94.75 182 PRO A C 1
ATOM 1427 O O . PRO A 1 182 ? -13.511 -6.435 1.895 1.00 94.75 182 PRO A O 1
ATOM 1430 N N . LEU A 1 183 ? -12.274 -5.485 0.276 1.00 90.62 183 LEU A N 1
ATOM 1431 C CA . LEU A 1 183 ? -11.528 -6.700 -0.071 1.00 90.62 183 LEU A CA 1
ATOM 1432 C C . LEU A 1 183 ? -10.646 -7.182 1.086 1.00 90.62 183 LEU A C 1
ATOM 1434 O O . LEU A 1 183 ? -10.621 -8.372 1.404 1.00 90.62 183 LEU A O 1
ATOM 1438 N N . LEU A 1 184 ? -9.955 -6.258 1.755 1.00 91.81 184 LEU A N 1
ATOM 1439 C CA . LEU A 1 184 ? -9.121 -6.588 2.909 1.00 91.81 184 LEU A CA 1
ATOM 1440 C C . LEU A 1 184 ? -9.982 -6.949 4.128 1.00 91.81 184 LEU A C 1
ATOM 1442 O O . LEU A 1 184 ? -9.765 -7.981 4.766 1.00 91.81 184 LEU A O 1
ATOM 1446 N N . THR A 1 185 ? -11.004 -6.145 4.424 1.00 93.69 185 THR A N 1
ATOM 1447 C CA . THR A 1 185 ? -11.854 -6.328 5.613 1.00 93.69 185 THR A CA 1
ATOM 1448 C C . THR A 1 185 ? -12.773 -7.547 5.538 1.00 93.69 185 THR A C 1
ATOM 1450 O O . THR A 1 185 ? -13.179 -8.049 6.589 1.00 93.69 185 THR A O 1
ATOM 1453 N N . ALA A 1 186 ? -13.028 -8.110 4.351 1.00 94.12 186 ALA A N 1
ATOM 1454 C CA . ALA A 1 186 ? -13.712 -9.399 4.201 1.00 94.12 186 ALA A CA 1
ATOM 1455 C C . ALA A 1 186 ? -13.024 -10.532 4.990 1.00 94.12 186 ALA A C 1
ATOM 1457 O O . ALA A 1 186 ? -13.679 -11.465 5.454 1.00 94.12 186 ALA A O 1
ATOM 1458 N N . ASN A 1 187 ? -11.708 -10.427 5.204 1.00 92.62 187 ASN A N 1
ATOM 1459 C CA . ASN A 1 187 ? -10.914 -11.397 5.956 1.00 92.62 187 ASN A CA 1
ATOM 1460 C C . ASN A 1 187 ? -10.742 -11.044 7.446 1.00 92.62 187 ASN A C 1
ATOM 1462 O O . ASN A 1 187 ? -10.063 -11.778 8.158 1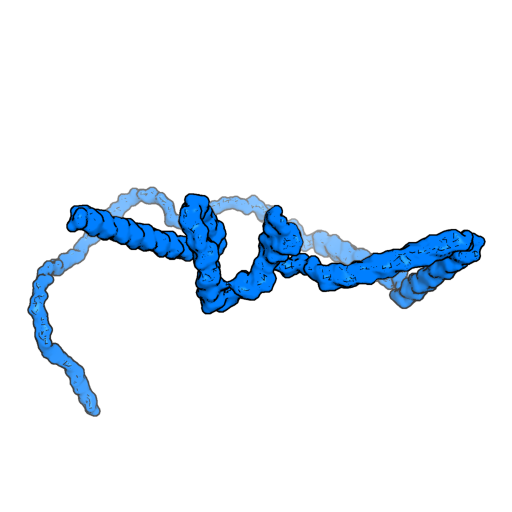.00 92.62 187 ASN A O 1
ATOM 1466 N N . SER A 1 188 ? -11.374 -9.975 7.943 1.00 93.25 188 SER A N 1
ATOM 1467 C CA . SER A 1 188 ? -11.192 -9.460 9.315 1.00 93.25 188 SER A CA 1
ATOM 1468 C C . SER A 1 188 ? -11.514 -10.454 10.434 1.00 93.25 188 SER A C 1
ATOM 1470 O O . SER A 1 188 ? -10.953 -10.358 11.520 1.00 93.25 188 SER A O 1
ATOM 1472 N N . LYS A 1 189 ? -12.389 -11.434 10.176 1.00 93.94 189 LYS A N 1
ATOM 1473 C CA . LYS A 1 189 ? -12.741 -12.486 11.146 1.00 93.94 189 LYS A CA 1
ATOM 1474 C C . LYS A 1 189 ? -11.642 -13.540 11.325 1.00 93.94 189 LYS A C 1
ATOM 1476 O O . LYS A 1 189 ? -11.708 -14.326 12.266 1.00 93.94 189 LYS A O 1
ATOM 1481 N N . LYS A 1 190 ? -10.661 -13.600 10.418 1.00 94.88 190 LYS A N 1
ATOM 1482 C CA . LYS A 1 190 ? -9.552 -14.558 10.485 1.00 94.88 190 LYS A CA 1
ATOM 1483 C C . LYS A 1 190 ? -8.480 -14.036 11.453 1.00 94.88 190 LYS A C 1
ATOM 1485 O O . LYS A 1 190 ? -8.087 -12.878 11.327 1.00 94.88 190 LYS A O 1
ATOM 1490 N N . PRO A 1 191 ? -7.937 -14.861 12.364 1.00 94.19 191 PRO A N 1
ATOM 1491 C CA . PRO A 1 191 ? -6.930 -14.413 13.331 1.00 94.19 191 PRO A CA 1
ATOM 1492 C C . PRO A 1 191 ? -5.651 -13.883 12.663 1.00 94.19 191 PRO A C 1
ATOM 1494 O O . PRO A 1 191 ? -5.027 -12.952 13.167 1.00 94.19 191 PRO A O 1
ATOM 1497 N N . GLN A 1 192 ? -5.295 -14.407 11.484 1.00 93.38 192 GLN A N 1
ATOM 1498 C CA . GLN A 1 192 ? -4.156 -13.939 10.690 1.00 93.38 192 GLN A CA 1
ATOM 1499 C C . GLN A 1 192 ? -4.286 -12.466 10.281 1.00 93.38 192 GLN A C 1
ATOM 1501 O O . GLN A 1 192 ? -3.273 -11.801 10.081 1.00 93.38 192 GLN A O 1
ATOM 1506 N N . TYR A 1 193 ? -5.510 -11.936 10.186 1.00 94.81 193 TYR A N 1
ATOM 1507 C CA . TYR A 1 193 ? -5.737 -10.536 9.841 1.00 94.81 193 TYR A CA 1
ATOM 1508 C C . TYR A 1 193 ? -5.112 -9.601 10.881 1.00 94.81 193 TYR A C 1
ATOM 1510 O O . TYR A 1 193 ? -4.370 -8.691 10.523 1.00 94.81 193 TYR A O 1
ATOM 1518 N N . ALA A 1 194 ? -5.329 -9.873 12.171 1.00 93.38 194 ALA A N 1
ATOM 1519 C CA . ALA A 1 194 ? -4.766 -9.071 13.255 1.00 93.38 194 ALA A CA 1
ATOM 1520 C C . ALA A 1 194 ? -3.226 -9.104 13.283 1.00 93.38 194 ALA A C 1
ATOM 1522 O O . ALA A 1 194 ? -2.604 -8.111 13.647 1.00 93.38 194 ALA A O 1
ATOM 1523 N N . LEU A 1 195 ? -2.615 -10.217 12.859 1.00 94.44 195 LEU A N 1
ATOM 1524 C CA . LEU A 1 195 ? -1.157 -10.364 12.770 1.00 94.44 195 LEU A CA 1
ATOM 1525 C C . LEU A 1 195 ? -0.560 -9.647 11.551 1.00 94.44 195 LEU A C 1
ATOM 1527 O O . LEU A 1 195 ? 0.551 -9.132 11.620 1.00 94.44 195 LEU A O 1
ATOM 1531 N N . MET A 1 196 ? -1.293 -9.608 10.439 1.00 95.38 196 MET A N 1
ATOM 1532 C CA . MET A 1 196 ? -0.842 -9.023 9.173 1.00 95.38 196 MET A CA 1
ATOM 1533 C C . MET A 1 196 ? -0.967 -7.493 9.150 1.00 95.38 196 MET A C 1
ATOM 1535 O O . MET A 1 196 ? -0.120 -6.815 8.570 1.00 95.38 196 MET A O 1
ATOM 1539 N N . MET A 1 197 ? -1.974 -6.928 9.824 1.00 94.19 197 MET A N 1
ATOM 1540 C CA . MET A 1 197 ? -2.249 -5.486 9.793 1.00 94.19 197 MET A CA 1
ATOM 1541 C C . MET A 1 197 ? -1.091 -4.582 10.269 1.00 94.19 197 MET A C 1
ATOM 1543 O O . MET A 1 197 ? -0.828 -3.592 9.582 1.00 94.19 197 MET A O 1
ATOM 1547 N N . PRO A 1 198 ? -0.379 -4.859 11.383 1.00 92.75 198 PRO A N 1
ATOM 1548 C CA . PRO A 1 198 ? 0.723 -4.005 11.835 1.00 92.75 198 PRO A CA 1
ATOM 1549 C C . PRO A 1 198 ? 1.862 -3.903 10.812 1.00 92.75 198 PRO A C 1
ATOM 1551 O O . PRO A 1 198 ? 2.344 -2.804 10.530 1.00 92.75 198 PRO A O 1
ATOM 1554 N N . GLU A 1 199 ? 2.256 -5.031 10.215 1.00 94.88 199 GLU A N 1
ATOM 1555 C CA . GLU A 1 199 ? 3.306 -5.068 9.192 1.00 94.88 199 GLU A CA 1
ATOM 1556 C C . GLU A 1 199 ? 2.841 -4.428 7.879 1.00 94.88 199 GLU A C 1
ATOM 1558 O O . GLU A 1 199 ? 3.595 -3.668 7.272 1.00 94.88 199 GLU A O 1
ATOM 1563 N N . LEU A 1 200 ? 1.581 -4.639 7.476 1.00 94.69 200 LEU A N 1
ATOM 1564 C CA . LEU A 1 200 ? 1.007 -3.996 6.292 1.00 94.69 200 LEU A CA 1
ATOM 1565 C C . LEU A 1 200 ? 1.043 -2.465 6.412 1.00 94.69 200 LEU A C 1
ATOM 1567 O O . LEU A 1 200 ? 1.526 -1.783 5.510 1.00 94.69 200 LEU A O 1
ATOM 1571 N N . VAL A 1 201 ? 0.570 -1.913 7.534 1.00 94.06 201 VAL A N 1
ATOM 1572 C CA . VAL A 1 201 ? 0.566 -0.457 7.763 1.00 94.06 201 VAL A CA 1
ATOM 1573 C C . VAL A 1 201 ? 1.993 0.096 7.769 1.00 94.06 201 VAL A C 1
ATOM 1575 O O . VAL A 1 201 ? 2.257 1.130 7.158 1.00 94.06 201 VAL A O 1
ATOM 1578 N N . LYS A 1 202 ? 2.939 -0.615 8.391 1.00 93.94 202 LYS A N 1
ATOM 1579 C CA . LYS A 1 202 ? 4.354 -0.225 8.410 1.00 93.94 202 LYS A CA 1
ATOM 1580 C C . LYS A 1 202 ? 4.969 -0.195 7.008 1.00 93.94 202 LYS A C 1
ATOM 1582 O O . LYS A 1 202 ? 5.678 0.755 6.684 1.00 93.94 202 LYS A O 1
ATOM 1587 N N . GLN A 1 203 ? 4.695 -1.199 6.175 1.00 95.00 203 GLN A N 1
ATOM 1588 C CA . GLN A 1 203 ? 5.190 -1.252 4.796 1.00 95.00 203 GLN A CA 1
ATOM 1589 C C . GLN A 1 203 ? 4.586 -0.144 3.924 1.00 95.00 203 GLN A C 1
ATOM 1591 O O . GLN A 1 203 ? 5.321 0.496 3.174 1.00 95.00 203 GLN A O 1
ATOM 1596 N N . LEU A 1 204 ? 3.286 0.138 4.066 1.00 93.06 204 LEU A N 1
ATOM 1597 C CA . LEU A 1 204 ? 2.606 1.207 3.322 1.00 93.06 204 LEU A CA 1
ATOM 1598 C C . LEU A 1 204 ? 3.106 2.610 3.697 1.00 93.06 204 LEU A C 1
ATOM 1600 O O . LEU A 1 204 ? 3.148 3.495 2.846 1.00 93.06 204 LEU A O 1
ATOM 1604 N N . CYS A 1 205 ? 3.493 2.821 4.956 1.00 95.06 205 CYS A N 1
ATOM 1605 C CA . CYS A 1 205 ? 3.957 4.120 5.442 1.00 95.06 205 CYS A CA 1
ATOM 1606 C C . CYS A 1 205 ? 5.472 4.342 5.309 1.00 95.06 205 CYS A C 1
ATOM 1608 O O . CYS A 1 205 ? 5.940 5.436 5.616 1.00 95.06 205 CYS A O 1
ATOM 1610 N N . LYS A 1 206 ? 6.246 3.343 4.864 1.00 94.62 206 LYS A N 1
ATOM 1611 C CA . LYS A 1 206 ? 7.719 3.385 4.858 1.00 94.62 206 LYS A CA 1
ATOM 1612 C C . LYS A 1 206 ? 8.306 4.547 4.046 1.00 94.62 206 LYS A C 1
ATOM 1614 O O . LYS A 1 206 ? 9.314 5.114 4.448 1.00 94.62 206 LYS A O 1
ATOM 1619 N N . GLU A 1 207 ? 7.669 4.895 2.933 1.00 93.75 207 GLU A N 1
ATOM 1620 C CA . GLU A 1 207 ? 8.121 5.952 2.013 1.00 93.75 207 GLU A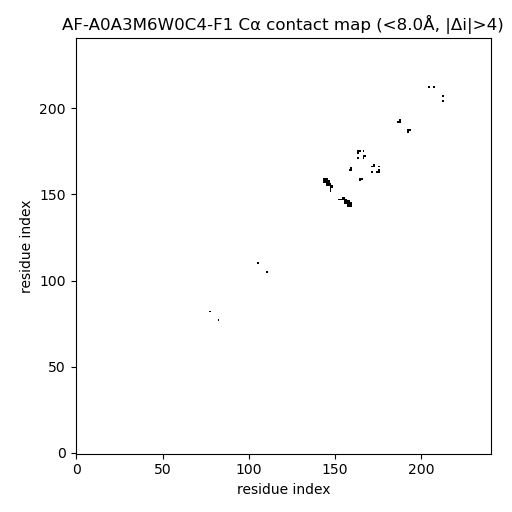 CA 1
ATOM 1621 C C . GLU A 1 207 ? 7.567 7.346 2.380 1.00 93.75 207 GLU A C 1
ATOM 1623 O O . GLU A 1 207 ? 7.812 8.327 1.680 1.00 93.75 207 GLU A O 1
ATOM 1628 N N . MET A 1 208 ? 6.784 7.456 3.460 1.00 94.31 208 MET A N 1
ATOM 1629 C CA . MET A 1 208 ? 6.198 8.721 3.913 1.00 94.31 208 MET A CA 1
ATOM 1630 C C . MET A 1 208 ? 7.164 9.486 4.826 1.00 94.31 208 MET A C 1
ATOM 1632 O O . MET A 1 208 ? 8.006 8.900 5.505 1.00 94.31 208 MET A O 1
ATOM 1636 N N . ASN A 1 209 ? 7.013 10.811 4.909 1.00 96.31 209 ASN A N 1
ATOM 1637 C CA . ASN A 1 209 ? 7.813 11.606 5.844 1.00 96.31 209 ASN A CA 1
ATOM 1638 C C . ASN A 1 209 ? 7.356 11.416 7.308 1.00 96.31 209 ASN A C 1
ATOM 1640 O O . ASN A 1 209 ? 6.246 10.954 7.587 1.00 96.31 209 ASN A O 1
ATOM 1644 N N . SER A 1 210 ? 8.203 11.813 8.262 1.00 95.56 210 SER A N 1
ATOM 1645 C CA . SER A 1 210 ? 7.945 11.615 9.696 1.00 95.56 210 SER A CA 1
ATOM 1646 C C . SER A 1 210 ? 6.652 12.283 10.182 1.00 95.56 210 SER A C 1
ATOM 1648 O O . SER A 1 210 ? 5.931 11.706 10.996 1.00 95.56 210 SER A O 1
ATOM 1650 N N . ASP A 1 211 ? 6.305 13.461 9.667 1.00 96.50 211 ASP A N 1
ATOM 1651 C CA . ASP A 1 211 ? 5.093 14.182 10.067 1.00 96.50 211 ASP A CA 1
ATOM 1652 C C . ASP A 1 211 ? 3.815 13.539 9.520 1.00 96.50 211 ASP A C 1
ATOM 1654 O O . ASP A 1 211 ? 2.787 13.505 10.198 1.00 96.50 211 ASP A O 1
ATOM 1658 N N . GLN A 1 212 ? 3.868 12.975 8.316 1.00 94.88 212 GLN A N 1
ATOM 1659 C CA . GLN A 1 212 ? 2.780 12.195 7.737 1.00 94.88 212 GLN A CA 1
ATOM 1660 C C . GLN A 1 212 ? 2.565 10.892 8.512 1.00 94.88 212 GLN A C 1
ATOM 1662 O O . GLN A 1 212 ? 1.422 10.555 8.819 1.00 94.88 212 GLN A O 1
ATOM 1667 N N . ILE A 1 213 ? 3.642 10.204 8.905 1.00 96.06 213 ILE A N 1
ATOM 1668 C CA . ILE A 1 213 ? 3.561 8.997 9.741 1.00 96.06 213 ILE A CA 1
ATOM 1669 C C . ILE A 1 213 ? 2.918 9.327 11.095 1.00 96.06 213 ILE A C 1
ATOM 1671 O O . ILE A 1 213 ? 2.011 8.617 11.533 1.00 96.06 213 ILE A O 1
ATOM 1675 N N . LYS A 1 214 ? 3.306 10.440 11.737 1.00 96.06 214 LYS A N 1
ATOM 1676 C CA . LYS A 1 214 ? 2.680 10.902 12.991 1.00 96.06 214 LYS A CA 1
ATOM 1677 C C . LYS A 1 214 ? 1.180 11.162 12.833 1.00 96.06 214 LYS A C 1
ATOM 1679 O O . LYS A 1 214 ? 0.413 10.812 13.727 1.00 96.06 214 LYS A O 1
ATOM 1684 N N . LYS A 1 215 ? 0.745 11.737 11.703 1.00 95.94 215 LYS A N 1
ATOM 1685 C CA . LYS A 1 215 ? -0.686 11.936 11.402 1.00 95.94 215 LYS A CA 1
ATOM 1686 C C . LYS A 1 215 ? -1.435 10.607 11.275 1.00 95.94 215 LYS A C 1
ATOM 1688 O O . LYS A 1 215 ? -2.533 10.483 11.802 1.00 95.94 215 LYS A O 1
ATOM 1693 N N . VAL A 1 216 ? -0.854 9.597 10.628 1.00 95.38 216 VAL A N 1
ATOM 1694 C CA . VAL A 1 216 ? -1.472 8.259 10.557 1.00 95.38 216 VAL A CA 1
ATOM 1695 C C . VAL A 1 216 ? -1.548 7.627 11.954 1.00 95.38 216 VAL A C 1
ATOM 1697 O O . VAL A 1 216 ? -2.608 7.155 12.364 1.00 95.38 216 VAL A O 1
ATOM 1700 N N . ALA A 1 217 ? -0.469 7.690 12.736 1.00 95.19 217 ALA A N 1
ATOM 1701 C CA . ALA A 1 217 ? -0.435 7.147 14.094 1.00 95.19 217 ALA A CA 1
ATOM 1702 C C . ALA A 1 217 ? -1.475 7.795 15.027 1.00 95.19 217 ALA A C 1
ATOM 1704 O O . ALA A 1 217 ? -2.140 7.094 15.798 1.00 95.19 217 ALA A O 1
ATOM 1705 N N . SER A 1 218 ? -1.668 9.116 14.941 1.00 96.81 218 SER A N 1
ATOM 1706 C CA . SER A 1 218 ? -2.689 9.803 15.736 1.00 96.81 218 SER A CA 1
ATOM 1707 C C . SER A 1 218 ? -4.101 9.359 15.349 1.00 96.81 218 SER A C 1
ATOM 1709 O O . SER A 1 218 ? -4.902 9.086 16.239 1.00 96.81 218 SER A O 1
ATOM 1711 N N . THR A 1 219 ? -4.394 9.171 14.055 1.00 96.19 219 THR A N 1
ATOM 1712 C CA . THR A 1 219 ? -5.706 8.654 13.618 1.00 96.19 219 THR A CA 1
ATOM 1713 C C . THR A 1 219 ? -5.994 7.244 14.141 1.00 96.19 219 THR A C 1
ATOM 1715 O O . THR A 1 219 ? -7.104 6.983 14.602 1.00 96.19 219 THR A O 1
ATOM 1718 N N . LEU A 1 220 ? -4.995 6.353 14.162 1.00 95.19 220 LEU A N 1
ATOM 1719 C CA . LEU A 1 220 ? -5.134 5.007 14.734 1.00 95.19 220 LEU A CA 1
ATOM 1720 C C . LEU A 1 220 ? -5.321 5.036 16.256 1.00 95.19 220 LEU A C 1
ATOM 1722 O O . LEU A 1 220 ? -6.095 4.252 16.803 1.00 95.19 220 LEU A O 1
ATOM 1726 N N . THR A 1 221 ? -4.650 5.963 16.942 1.00 96.31 221 THR A N 1
ATOM 1727 C CA . THR A 1 221 ? -4.807 6.156 18.391 1.00 96.31 221 THR A CA 1
ATOM 1728 C C . THR A 1 221 ? -6.216 6.647 18.729 1.00 96.31 221 THR A C 1
ATOM 1730 O O . THR A 1 221 ? -6.835 6.151 19.671 1.00 96.31 221 THR A O 1
ATOM 1733 N N . THR A 1 222 ? -6.763 7.575 17.939 1.00 97.44 222 THR A N 1
ATOM 1734 C CA . THR A 1 222 ? -8.154 8.029 18.071 1.00 97.44 222 THR A CA 1
ATOM 1735 C C . THR A 1 222 ? -9.137 6.877 17.866 1.00 97.44 222 THR A C 1
ATOM 1737 O O . THR A 1 222 ? -9.994 6.675 18.722 1.00 97.44 222 THR A O 1
ATOM 1740 N N . LEU A 1 223 ? -8.955 6.061 16.820 1.00 95.69 223 LEU A N 1
ATOM 1741 C CA . LEU A 1 223 ? -9.784 4.875 16.563 1.00 95.69 223 LEU A CA 1
ATOM 1742 C C . LEU A 1 223 ? -9.737 3.887 17.740 1.00 95.69 223 LEU A C 1
ATOM 1744 O O . LEU A 1 223 ? -10.777 3.421 18.201 1.00 95.69 223 LEU A O 1
ATOM 1748 N N . SER A 1 224 ? -8.546 3.597 18.271 1.00 94.75 224 SER A N 1
ATOM 1749 C CA . SER A 1 224 ? -8.384 2.730 19.448 1.00 94.75 224 SER A CA 1
ATOM 1750 C C . SER A 1 224 ? -9.172 3.258 20.653 1.00 94.75 224 SER A C 1
ATOM 1752 O O . SER A 1 224 ? -9.926 2.523 21.290 1.00 94.75 224 SER A O 1
ATOM 1754 N N . ASN A 1 225 ? -9.085 4.563 20.920 1.00 96.25 225 ASN A N 1
ATOM 1755 C CA . ASN A 1 225 ? -9.836 5.197 21.999 1.00 96.25 225 ASN A CA 1
ATOM 1756 C C . ASN A 1 225 ? -11.357 5.167 21.773 1.00 96.25 225 ASN A C 1
ATOM 1758 O O . ASN A 1 225 ? -12.107 5.041 22.741 1.00 96.25 225 ASN A O 1
ATOM 1762 N N . GLU A 1 226 ? -11.824 5.293 20.529 1.00 96.00 226 GLU A N 1
ATOM 1763 C CA . GLU A 1 226 ? -13.239 5.139 20.169 1.00 96.00 226 GLU A CA 1
ATOM 1764 C C . GLU A 1 226 ? -13.722 3.709 20.431 1.00 96.00 226 GLU A C 1
ATOM 1766 O O . GLU A 1 226 ? -14.719 3.526 21.128 1.00 96.00 226 GLU A O 1
ATOM 1771 N N . LYS A 1 227 ? -12.962 2.695 19.999 1.00 94.50 227 LYS A N 1
ATOM 1772 C CA . LYS A 1 227 ? -13.282 1.280 20.250 1.00 94.50 227 LYS A CA 1
ATOM 1773 C C . LYS A 1 227 ? -13.318 0.943 21.737 1.00 94.50 227 LYS A C 1
ATOM 1775 O O . LYS A 1 227 ? -14.286 0.356 22.205 1.00 94.50 227 LYS A O 1
ATOM 1780 N N . LEU A 1 228 ? -12.347 1.423 22.513 1.00 93.50 228 LEU A N 1
ATOM 1781 C CA . LEU A 1 228 ? -12.343 1.251 23.969 1.00 93.50 228 LEU A CA 1
ATOM 1782 C C . LEU A 1 228 ? 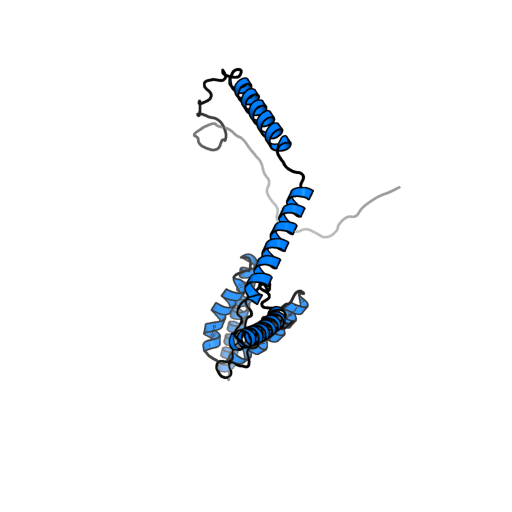-13.552 1.910 24.651 1.00 93.50 228 LEU A C 1
ATOM 1784 O O . LEU A 1 228 ? -14.004 1.446 25.699 1.00 93.50 228 LEU A O 1
ATOM 1788 N N . LYS A 1 229 ? -14.073 3.019 24.110 1.00 94.12 229 LYS A N 1
ATOM 1789 C CA . LYS A 1 229 ? -15.295 3.655 24.627 1.00 94.12 229 LYS A CA 1
ATOM 1790 C C . LYS A 1 229 ? -16.542 2.848 24.268 1.00 94.12 229 LYS A C 1
ATOM 1792 O O . LYS A 1 229 ? -17.407 2.716 25.132 1.00 94.12 229 LYS A O 1
ATOM 1797 N N . GLU A 1 230 ? -16.620 2.322 23.045 1.00 92.50 230 GLU A N 1
ATOM 1798 C CA . GLU A 1 230 ? -17.697 1.430 22.587 1.00 92.50 230 GLU A CA 1
ATOM 1799 C C . GLU A 1 230 ? -17.758 0.141 23.421 1.00 92.50 230 GLU A C 1
ATOM 1801 O O . GLU A 1 230 ? -18.829 -0.256 23.873 1.00 92.50 230 GLU A O 1
ATOM 1806 N N . GLU A 1 231 ? -16.613 -0.475 23.710 1.00 91.06 231 GLU A N 1
ATOM 1807 C CA . GLU A 1 231 ? -16.537 -1.671 24.560 1.00 91.06 231 GLU A CA 1
ATOM 1808 C C . GLU A 1 231 ? -17.005 -1.364 25.990 1.00 91.06 231 GLU A C 1
ATOM 1810 O O . GLU A 1 231 ? -17.886 -2.031 26.533 1.00 91.06 231 GLU A O 1
ATOM 1815 N N . LYS A 1 232 ? -16.517 -0.263 26.577 1.00 90.00 232 LYS A N 1
ATOM 1816 C CA . LYS A 1 232 ? -16.928 0.167 27.925 1.00 90.00 232 LYS A CA 1
ATOM 1817 C C . LYS A 1 232 ? -18.412 0.528 28.026 1.00 90.00 232 LYS A C 1
ATOM 1819 O O . LYS A 1 232 ? -18.978 0.425 29.116 1.00 90.00 232 LYS A O 1
ATOM 1824 N N . SER A 1 233 ? -19.042 1.031 26.964 1.00 86.94 233 SER A N 1
ATOM 1825 C CA . SER A 1 233 ? -20.477 1.349 26.963 1.00 86.94 233 SER A CA 1
ATOM 1826 C C . SER A 1 233 ? -21.339 0.099 26.754 1.00 86.94 233 SER A C 1
ATOM 1828 O O . SER A 1 233 ? -22.386 -0.026 27.399 1.00 86.94 233 SER A O 1
ATOM 1830 N N . ALA A 1 234 ? -20.869 -0.858 25.951 1.00 85.00 234 ALA A N 1
ATOM 1831 C CA . ALA A 1 234 ? -21.498 -2.165 25.791 1.00 85.00 234 ALA A CA 1
ATOM 1832 C C . ALA A 1 234 ? -21.487 -2.966 27.108 1.00 85.00 234 ALA A C 1
ATOM 1834 O O . ALA A 1 234 ? -22.537 -3.436 27.552 1.00 85.00 234 ALA A O 1
ATOM 1835 N N . ASP A 1 235 ? -20.350 -3.013 27.809 1.00 79.00 235 ASP A N 1
ATOM 1836 C CA . ASP A 1 235 ? -20.217 -3.717 29.094 1.00 79.00 235 ASP A CA 1
ATOM 1837 C C . ASP A 1 235 ? -21.127 -3.141 30.189 1.00 79.00 235 ASP A C 1
ATOM 1839 O O . ASP A 1 235 ? -21.707 -3.870 30.999 1.00 79.00 235 ASP A O 1
ATOM 1843 N N . LYS A 1 236 ? -21.305 -1.814 30.210 1.00 77.38 236 LYS A N 1
ATOM 1844 C CA . LYS A 1 236 ? -22.210 -1.141 31.158 1.00 77.38 236 LYS A CA 1
ATOM 1845 C C . LYS A 1 236 ? -23.685 -1.416 30.871 1.00 77.38 236 LYS A C 1
ATOM 1847 O O . LYS A 1 236 ? -24.484 -1.395 31.806 1.00 77.38 236 LYS A O 1
ATOM 1852 N N . THR A 1 237 ? -24.043 -1.644 29.610 1.00 69.25 237 THR A N 1
ATOM 1853 C CA . THR A 1 237 ? -25.414 -1.972 29.194 1.00 69.25 237 THR A CA 1
ATOM 1854 C C . THR A 1 237 ? -25.748 -3.428 29.525 1.00 69.25 237 THR A C 1
ATOM 1856 O O . THR A 1 237 ? -26.801 -3.689 30.101 1.00 69.25 237 THR A O 1
ATOM 1859 N N . ASN A 1 238 ? -24.811 -4.354 29.296 1.00 63.22 238 ASN A N 1
ATOM 1860 C CA . ASN A 1 238 ? -24.976 -5.770 29.649 1.00 63.22 238 ASN A CA 1
ATOM 1861 C C . ASN A 1 238 ? -25.059 -6.022 31.160 1.00 63.22 238 ASN A C 1
ATOM 1863 O O . ASN A 1 238 ? -25.679 -6.986 31.583 1.00 63.22 238 ASN A O 1
ATOM 1867 N N . LYS A 1 239 ? -24.478 -5.152 31.996 1.00 61.84 239 LYS A N 1
ATOM 1868 C CA . LYS A 1 239 ? -24.560 -5.273 33.463 1.00 61.84 239 LYS A CA 1
ATOM 1869 C C . LYS A 1 239 ? -25.873 -4.741 34.066 1.00 61.84 239 LYS A C 1
ATOM 1871 O O . LYS A 1 239 ? -26.062 -4.834 35.276 1.00 61.84 239 LYS A O 1
ATOM 1876 N N . LYS A 1 240 ? -26.748 -4.137 33.254 1.00 57.75 240 LYS A N 1
ATOM 1877 C CA . LYS A 1 240 ? -28.051 -3.582 33.671 1.00 57.75 240 LYS A CA 1
ATOM 1878 C C . LYS A 1 240 ? -29.257 -4.368 33.138 1.00 57.75 240 LYS A C 1
ATOM 1880 O O . LYS A 1 240 ? -30.380 -3.927 33.371 1.00 57.75 240 LYS A O 1
ATOM 1885 N N . SER A 1 241 ? -29.030 -5.472 32.424 1.00 45.44 241 SER A N 1
ATOM 1886 C CA . SER A 1 241 ? -30.072 -6.416 31.987 1.00 45.44 241 SER A CA 1
ATOM 1887 C C . SER A 1 241 ? -30.002 -7.705 32.791 1.00 45.44 241 SER A C 1
ATOM 1889 O O . SER A 1 241 ? -28.878 -8.060 33.212 1.00 45.44 241 SER A O 1
#